Protein AF-A0AAV4T1Z5-F1 (afdb_monomer_lite)

InterPro domains:
  IPR000742 EGF-like domain [PS00022] (140-151)
  IPR000742 EGF-like domain [PS01186] (140-151)
  IPR000742 EGF-like domain [PS50026] (115-152)
  IPR001791 Laminin G domain [PF00054] (2-95)
  IPR001791 Laminin G domain [PF00054] (187-264)
  IPR001791 Laminin G domain [PS50025] (1-114)
  IPR001791 Laminin G domain [PS50025] (157-287)
  IPR001791 Laminin G domain [SM00282] (179-285)
  IPR001791 Laminin G domain [cd00110] (1-91)
  IPR001791 Laminin G domain [cd00110] (162-283)
  IPR001881 EGF-like calcium-binding domain [SM00179] (110-152)
  IPR013320 Concanavalin A-like lectin/glucanase domain superfamily [SSF49899] (1-114)
  IPR013320 Concanavalin A-like lectin/glucanase domain superfamily [SSF49899] (136-269)
  IPR050372 Neurexin-related cell adhesion and synaptic protein [PTHR15036] (11-263)

pLDDT: mean 86.16, std 15.96, range [33.94, 98.19]

Foldseek 3Di:
DALPAFDKDWDEPDDDDPPDDKDKDKDDDFQKIWIYIHPGDITIIGHDDDGRDDDDDDDDDDQADPQNVVCCVVVVDSDGHDDDDDFDADPNDTFDPDDPPVTDDPDDPDDDQDCSCAVVPQAAPPPWDWDDPDSNHIATDADPQFDDRRSPDGDDPDDDDDPQPDDDDDPACPPVPLFKDKDKDKDAAQDQWDWPDKDAPDPVPDHWIWTWIRDNQKIWTWTDDPPDIDIDIDPDGHDHGDIKIWMKMGGHPWIWIDIRPDDIDTDDDPPPPPPPVPPPPPPPDDD

Structure (mmCIF, N/CA/C/O backbone):
data_AF-A0AAV4T1Z5-F1
#
_entry.id   AF-A0AAV4T1Z5-F1
#
loop_
_atom_site.group_PDB
_atom_site.id
_atom_site.type_symbol
_atom_site.label_atom_id
_atom_site.label_alt_id
_atom_site.label_comp_id
_atom_site.label_asym_id
_atom_site.label_entity_id
_atom_site.label_seq_id
_atom_site.pdbx_PDB_ins_code
_atom_site.Cartn_x
_atom_site.Cartn_y
_atom_site.Cartn_z
_atom_site.occupancy
_atom_site.B_iso_or_equiv
_atom_site.auth_seq_id
_atom_site.auth_comp_id
_atom_site.auth_asym_id
_atom_site.auth_atom_id
_atom_site.pdbx_PDB_model_num
ATOM 1 N N . PHE A 1 1 ? 28.249 -4.162 -26.413 1.00 91.00 1 PHE A N 1
ATOM 2 C CA . PHE A 1 1 ? 28.768 -5.411 -25.812 1.00 91.00 1 PHE A CA 1
ATOM 3 C C . PHE A 1 1 ? 30.195 -5.636 -26.284 1.00 91.00 1 PHE A C 1
ATOM 5 O O . PHE A 1 1 ? 30.495 -5.294 -27.420 1.00 91.00 1 PHE A O 1
ATOM 12 N N . ASP A 1 2 ? 31.070 -6.179 -25.440 1.00 93.00 2 ASP A N 1
ATOM 13 C CA . ASP A 1 2 ? 32.482 -6.414 -25.770 1.00 93.00 2 ASP A CA 1
ATOM 14 C C . ASP A 1 2 ? 32.864 -7.862 -25.432 1.00 93.00 2 ASP A C 1
ATOM 16 O O . ASP A 1 2 ? 32.560 -8.351 -24.342 1.00 93.00 2 ASP A O 1
ATOM 20 N N . CYS A 1 3 ? 33.501 -8.543 -26.386 1.00 93.62 3 CYS A N 1
ATOM 21 C CA . CYS A 1 3 ? 33.984 -9.921 -26.264 1.00 93.62 3 CYS A CA 1
ATOM 22 C C . CYS A 1 3 ? 35.503 -10.005 -25.999 1.00 93.62 3 CYS A C 1
ATOM 24 O O . CYS A 1 3 ? 36.080 -11.085 -26.090 1.00 93.62 3 CYS A O 1
ATOM 26 N N . GLY A 1 4 ? 36.159 -8.883 -25.683 1.00 91.88 4 GLY A N 1
ATOM 27 C CA . GLY A 1 4 ? 37.576 -8.789 -25.312 1.00 91.88 4 GLY A CA 1
ATOM 28 C C . GLY A 1 4 ? 38.489 -8.166 -26.374 1.00 91.88 4 GLY A C 1
ATOM 29 O O . GLY A 1 4 ? 39.694 -8.089 -26.154 1.00 91.88 4 GLY A O 1
ATOM 30 N N . MET A 1 5 ? 37.946 -7.736 -27.516 1.00 93.69 5 MET A N 1
ATOM 31 C CA . MET A 1 5 ? 38.694 -7.060 -28.590 1.00 93.69 5 MET A CA 1
ATOM 32 C C . MET A 1 5 ? 37.977 -5.814 -29.127 1.00 93.69 5 MET A C 1
ATOM 34 O O . MET A 1 5 ? 38.252 -5.347 -30.235 1.00 93.69 5 MET A O 1
ATOM 38 N N . GLY A 1 6 ? 37.078 -5.251 -28.324 1.00 92.00 6 GLY A N 1
ATOM 39 C CA . GLY A 1 6 ? 36.437 -3.976 -28.582 1.00 92.00 6 GLY A CA 1
ATOM 40 C C . GLY A 1 6 ? 34.927 -4.081 -28.736 1.00 92.00 6 GLY A C 1
ATOM 41 O O . GLY A 1 6 ? 34.347 -5.110 -29.103 1.00 92.00 6 GLY A O 1
ATOM 42 N N . GLU A 1 7 ? 34.282 -2.954 -28.468 1.00 93.88 7 GLU A N 1
ATOM 43 C CA . GLU A 1 7 ? 32.835 -2.865 -28.384 1.00 93.88 7 GLU A CA 1
ATOM 44 C C . GLU A 1 7 ? 32.127 -3.001 -29.738 1.00 93.88 7 GLU A C 1
ATOM 46 O O . GLU A 1 7 ? 32.534 -2.438 -30.758 1.00 93.88 7 GLU A O 1
ATOM 51 N N . GLY A 1 8 ? 31.021 -3.739 -29.711 1.00 93.38 8 GLY A N 1
ATOM 52 C CA . GLY A 1 8 ? 29.925 -3.632 -30.663 1.00 93.38 8 GLY A CA 1
ATOM 53 C C . GLY A 1 8 ? 28.784 -2.832 -30.049 1.00 93.38 8 GLY A C 1
ATOM 54 O O . GLY A 1 8 ? 28.372 -3.110 -28.917 1.00 93.38 8 GLY A O 1
ATOM 55 N N . VAL A 1 9 ? 28.259 -1.863 -30.793 1.00 93.56 9 VAL A N 1
ATOM 56 C CA . VAL A 1 9 ? 27.164 -0.983 -30.364 1.00 93.56 9 VAL A CA 1
ATOM 57 C C . VAL A 1 9 ? 25.952 -1.234 -31.258 1.00 93.56 9 VAL A C 1
ATOM 59 O O . VAL A 1 9 ? 26.086 -1.308 -32.477 1.00 93.56 9 VAL A O 1
ATOM 62 N N . LEU A 1 10 ? 24.780 -1.403 -30.644 1.00 95.50 10 LEU A N 1
ATOM 63 C CA . LEU A 1 10 ? 23.487 -1.465 -31.325 1.00 95.50 10 LEU A CA 1
ATOM 64 C C . LEU A 1 10 ? 22.674 -0.259 -30.870 1.00 95.50 10 LEU A C 1
ATOM 66 O O . LEU A 1 10 ? 22.598 0.004 -29.671 1.00 95.50 10 LEU A O 1
ATOM 70 N N . ILE A 1 11 ? 22.062 0.445 -31.816 1.00 94.69 11 ILE A N 1
ATOM 71 C CA . ILE A 1 11 ? 21.207 1.607 -31.561 1.00 94.69 11 ILE A CA 1
ATOM 72 C C . ILE A 1 11 ? 19.841 1.279 -32.152 1.00 94.69 11 ILE A C 1
ATOM 74 O O . ILE A 1 11 ? 19.775 0.790 -33.279 1.00 94.69 11 ILE A O 1
ATOM 78 N N . SER A 1 12 ? 18.768 1.484 -31.386 1.00 95.81 12 SER A N 1
ATOM 79 C CA . SER A 1 12 ? 17.409 1.263 -31.878 1.00 95.81 12 SER A CA 1
ATOM 80 C C . SER A 1 12 ? 17.111 2.201 -33.048 1.00 95.81 12 SER A C 1
ATOM 82 O O . SER A 1 12 ? 17.600 3.328 -33.100 1.00 95.81 12 SER A O 1
ATOM 84 N N . ASP A 1 13 ? 16.296 1.736 -33.987 1.00 94.19 13 ASP A N 1
ATOM 85 C CA . ASP A 1 13 ? 15.845 2.519 -35.141 1.00 94.19 13 ASP A CA 1
ATOM 86 C C . ASP A 1 13 ? 14.914 3.676 -34.746 1.00 94.19 13 ASP A C 1
ATOM 88 O O . ASP A 1 13 ? 14.773 4.643 -35.492 1.00 94.19 13 ASP A O 1
ATOM 92 N N . GLN A 1 14 ? 14.288 3.575 -33.573 1.00 94.44 14 GLN A N 1
ATOM 93 C CA . GLN A 1 14 ? 13.386 4.566 -33.000 1.00 94.44 14 GLN A CA 1
ATOM 94 C C . GLN A 1 14 ? 13.778 4.914 -31.557 1.00 94.44 14 GLN A C 1
ATOM 96 O O . GLN A 1 14 ? 14.365 4.083 -30.852 1.00 94.44 14 GLN A O 1
ATOM 101 N N . PRO A 1 15 ? 13.446 6.127 -31.081 1.00 95.81 15 PRO A N 1
ATOM 102 C CA . PRO A 1 15 ? 13.586 6.476 -29.675 1.00 95.81 15 PRO A CA 1
ATOM 103 C C . PRO A 1 15 ? 12.568 5.722 -28.808 1.00 95.81 15 PRO A C 1
ATOM 105 O O . PRO A 1 15 ? 11.507 5.299 -29.270 1.00 95.81 15 PRO A O 1
ATOM 108 N N . VAL A 1 16 ? 12.870 5.602 -27.515 1.00 95.44 16 VAL A N 1
ATOM 109 C CA . VAL A 1 16 ? 11.898 5.116 -26.526 1.00 95.44 16 VAL A CA 1
ATOM 110 C C . VAL A 1 16 ? 10.733 6.095 -26.383 1.00 95.44 16 VAL A C 1
ATOM 112 O O . VAL A 1 16 ? 10.914 7.314 -26.420 1.00 95.44 16 VAL A O 1
ATOM 115 N N . VAL A 1 17 ? 9.530 5.570 -26.156 1.00 92.81 17 VAL A N 1
ATOM 116 C CA . VAL A 1 17 ? 8.359 6.398 -25.852 1.00 92.81 17 VAL A CA 1
ATOM 117 C C . VAL A 1 17 ? 8.389 6.751 -24.370 1.00 92.81 17 VAL A C 1
ATOM 119 O O . VAL A 1 17 ? 8.260 5.881 -23.508 1.00 92.81 17 VAL A O 1
ATOM 122 N N . LEU A 1 18 ? 8.576 8.030 -24.056 1.00 88.56 18 LEU A N 1
ATOM 123 C CA . LEU A 1 18 ? 8.639 8.486 -22.670 1.00 88.56 18 LEU A CA 1
ATOM 124 C C . LEU A 1 18 ? 7.296 8.291 -21.954 1.00 88.56 18 LEU A C 1
ATOM 126 O O . LEU A 1 18 ? 6.229 8.395 -22.557 1.00 88.56 18 LEU A O 1
ATOM 130 N N . ARG A 1 19 ? 7.364 8.030 -20.639 1.00 80.38 19 ARG A N 1
ATOM 131 C CA . ARG A 1 19 ? 6.197 7.818 -19.754 1.00 80.38 19 ARG A CA 1
ATOM 132 C C . ARG A 1 19 ? 5.258 6.690 -20.199 1.00 80.38 19 ARG A C 1
ATOM 134 O O . ARG A 1 19 ? 4.107 6.654 -19.789 1.00 80.38 19 ARG A O 1
ATOM 141 N N . SER A 1 20 ? 5.751 5.786 -21.036 1.00 85.00 20 SER A N 1
ATOM 142 C CA . SER A 1 20 ? 5.001 4.648 -21.551 1.00 85.00 20 SER A CA 1
ATOM 143 C C . SER A 1 20 ? 5.813 3.375 -21.367 1.00 85.00 20 SER A C 1
ATOM 145 O O . SER A 1 20 ? 7.047 3.403 -21.324 1.00 85.00 20 SER A O 1
ATOM 147 N N . TRP A 1 21 ? 5.123 2.241 -21.270 1.00 86.19 21 TRP A N 1
ATOM 148 C CA . TRP A 1 21 ? 5.790 0.946 -21.280 1.00 86.19 21 TRP A CA 1
ATOM 149 C C . TRP A 1 21 ? 6.429 0.703 -22.644 1.00 86.19 21 TRP A C 1
ATOM 151 O O . TRP A 1 21 ? 5.749 0.728 -23.667 1.00 86.19 21 TRP A O 1
ATOM 161 N N . ASN A 1 22 ? 7.734 0.445 -22.638 1.00 94.56 22 ASN A N 1
ATOM 162 C CA . ASN A 1 22 ? 8.476 -0.008 -23.807 1.00 94.56 22 ASN A CA 1
ATOM 163 C C . ASN A 1 22 ? 8.865 -1.477 -23.602 1.00 94.56 22 ASN A C 1
ATOM 165 O O . ASN A 1 22 ? 9.111 -1.899 -22.472 1.00 94.56 22 ASN A O 1
ATOM 169 N N . THR A 1 23 ? 8.927 -2.251 -24.682 1.00 95.69 23 THR A N 1
ATOM 170 C CA . THR A 1 23 ? 9.397 -3.647 -24.666 1.00 95.69 23 THR A CA 1
ATOM 171 C C . THR A 1 23 ? 10.722 -3.733 -25.406 1.00 95.69 23 THR A C 1
ATOM 173 O O . THR A 1 23 ? 10.863 -3.139 -26.468 1.00 95.69 23 THR A O 1
ATOM 176 N N . LEU A 1 24 ? 11.695 -4.465 -24.870 1.00 97.19 24 LEU A N 1
ATOM 177 C CA . LEU A 1 24 ? 13.007 -4.631 -25.488 1.00 97.19 24 LEU A CA 1
ATOM 178 C C . LEU A 1 24 ? 13.361 -6.113 -25.545 1.00 97.19 24 LEU A C 1
ATOM 180 O O . LEU A 1 24 ? 13.408 -6.774 -24.510 1.00 97.19 24 LEU A O 1
ATOM 184 N N . THR A 1 25 ? 13.652 -6.612 -26.743 1.00 96.44 25 THR A N 1
ATOM 185 C CA . THR A 1 25 ? 14.175 -7.969 -26.937 1.00 96.44 25 THR A CA 1
ATOM 186 C C . THR A 1 25 ? 15.604 -7.883 -27.448 1.00 96.44 25 THR A C 1
ATOM 188 O O . THR A 1 25 ? 15.873 -7.173 -28.416 1.00 96.44 25 THR A O 1
ATOM 191 N N . ILE A 1 26 ? 16.520 -8.607 -26.802 1.00 96.75 26 ILE A N 1
ATOM 192 C CA . ILE A 1 26 ? 17.924 -8.711 -27.210 1.00 96.75 26 ILE A CA 1
ATOM 193 C C . ILE A 1 26 ? 18.270 -10.187 -27.372 1.00 96.75 26 ILE A C 1
ATOM 195 O O . ILE A 1 26 ? 18.029 -10.997 -26.479 1.00 96.75 26 ILE A O 1
ATOM 199 N N . TYR A 1 27 ? 18.881 -10.523 -28.501 1.00 96.19 27 TYR A N 1
ATOM 200 C CA . TYR A 1 27 ? 19.411 -11.848 -28.790 1.00 96.19 27 TYR A CA 1
ATOM 201 C C . TYR A 1 27 ? 20.859 -11.729 -29.262 1.00 96.19 27 TYR A C 1
ATOM 203 O O . TYR A 1 27 ? 21.213 -10.783 -29.960 1.00 96.19 27 TYR A O 1
ATOM 211 N N . ARG A 1 28 ? 21.719 -12.678 -28.886 1.00 95.44 28 ARG A N 1
ATOM 212 C CA . ARG A 1 28 ? 23.130 -12.693 -29.291 1.00 95.44 28 ARG A CA 1
ATOM 213 C C . ARG A 1 28 ? 23.549 -14.098 -29.698 1.00 95.44 28 ARG A C 1
ATOM 215 O O . ARG A 1 28 ? 23.349 -15.035 -28.927 1.00 95.44 28 ARG A O 1
ATOM 222 N N . ASP A 1 29 ? 24.209 -14.211 -30.847 1.00 95.19 29 ASP A N 1
ATOM 223 C CA . ASP A 1 29 ? 24.905 -15.418 -31.295 1.00 95.19 29 ASP A CA 1
ATOM 224 C C . ASP A 1 29 ? 26.346 -15.073 -31.691 1.00 95.19 29 ASP A C 1
ATOM 226 O O . ASP A 1 29 ? 26.600 -14.284 -32.600 1.00 95.19 29 ASP A O 1
ATOM 230 N N . ARG A 1 30 ? 27.319 -15.679 -31.001 1.00 94.38 30 ARG A N 1
ATOM 231 C CA . ARG A 1 30 ? 28.755 -15.393 -31.170 1.00 94.38 30 ARG A CA 1
ATOM 232 C C . ARG A 1 30 ? 29.046 -13.880 -31.114 1.00 94.38 30 ARG A C 1
ATOM 234 O O . ARG A 1 30 ? 28.777 -13.236 -30.104 1.00 94.38 30 ARG A O 1
ATOM 241 N N . TRP A 1 31 ? 29.651 -13.319 -32.153 1.00 95.06 31 TRP A N 1
ATOM 242 C CA . TRP A 1 31 ? 29.987 -11.897 -32.251 1.00 95.06 31 TRP A CA 1
ATOM 243 C C . TRP A 1 31 ? 28.817 -11.040 -32.739 1.00 95.06 31 TRP A C 1
ATOM 245 O O . TRP A 1 31 ? 28.945 -9.823 -32.710 1.00 95.06 31 TRP A O 1
ATOM 255 N N . ASP A 1 32 ? 27.702 -11.637 -33.167 1.00 96.44 32 ASP A N 1
ATOM 256 C CA . ASP A 1 32 ? 26.518 -10.933 -33.657 1.00 96.44 32 ASP A CA 1
ATOM 257 C C . ASP A 1 32 ? 25.459 -10.795 -32.561 1.00 96.44 32 ASP A C 1
ATOM 259 O O . ASP A 1 32 ? 25.237 -11.698 -31.751 1.00 96.44 32 ASP A O 1
ATOM 263 N N . ALA A 1 33 ? 24.782 -9.654 -32.545 1.00 97.56 33 ALA A N 1
ATOM 264 C CA . ALA A 1 33 ? 23.627 -9.406 -31.706 1.00 97.56 33 ALA A CA 1
ATOM 265 C C . ALA A 1 33 ? 22.516 -8.748 -32.514 1.00 97.56 33 ALA A C 1
ATOM 267 O O . ALA A 1 33 ? 22.770 -8.045 -33.494 1.00 97.56 33 ALA A O 1
ATOM 268 N N . TRP A 1 34 ? 21.293 -8.946 -32.048 1.00 97.75 34 TRP A N 1
ATOM 269 C CA . TRP A 1 34 ? 20.097 -8.323 -32.569 1.00 97.75 34 TRP A CA 1
ATOM 270 C C . TRP A 1 34 ? 19.294 -7.722 -31.431 1.00 97.75 34 TRP A C 1
ATOM 272 O O . TRP A 1 34 ? 19.222 -8.286 -30.337 1.00 97.75 34 TRP A O 1
ATOM 282 N N . MET A 1 35 ? 18.686 -6.578 -31.704 1.00 97.75 35 MET A N 1
ATOM 283 C CA . MET A 1 35 ? 17.852 -5.859 -30.759 1.00 97.75 35 MET A CA 1
ATOM 284 C C . MET A 1 35 ? 16.576 -5.404 -31.456 1.00 97.75 35 MET A C 1
ATOM 286 O O . MET A 1 35 ? 16.621 -4.965 -32.602 1.00 97.75 35 MET A O 1
ATOM 290 N N . GLN A 1 36 ? 15.448 -5.486 -30.762 1.00 97.56 36 GLN A N 1
ATOM 291 C CA . GLN A 1 36 ? 14.178 -4.939 -31.222 1.00 97.56 36 GLN A CA 1
ATOM 292 C C . GLN A 1 36 ? 13.538 -4.144 -30.088 1.00 97.56 36 GLN A C 1
ATOM 294 O O . GLN A 1 36 ? 13.323 -4.677 -28.996 1.00 97.56 36 GLN A O 1
ATOM 299 N N . LEU A 1 37 ? 13.255 -2.869 -30.356 1.00 98.19 37 LEU A N 1
ATOM 300 C CA . LEU A 1 37 ? 12.522 -1.992 -29.452 1.00 98.19 37 LEU A CA 1
ATOM 301 C C . LEU A 1 37 ? 11.056 -1.941 -29.887 1.00 98.19 37 LEU A C 1
ATOM 303 O O . LEU A 1 37 ? 10.749 -1.633 -31.038 1.00 98.19 37 LEU A O 1
ATOM 307 N N . ASN A 1 38 ? 10.149 -2.201 -28.952 1.00 95.81 38 ASN A N 1
ATOM 308 C CA . ASN A 1 38 ? 8.708 -2.262 -29.172 1.00 95.81 38 ASN A CA 1
ATOM 309 C C . ASN A 1 38 ? 8.377 -3.192 -30.357 1.00 95.81 38 ASN A C 1
ATOM 311 O O . ASN A 1 38 ? 8.930 -4.283 -30.465 1.00 95.81 38 ASN A O 1
ATOM 315 N N . SER A 1 39 ? 7.489 -2.764 -31.252 1.00 92.50 39 SER A N 1
ATOM 316 C CA . SER A 1 39 ? 7.190 -3.431 -32.524 1.00 92.50 39 SER A CA 1
ATOM 317 C C . SER A 1 39 ? 8.005 -2.860 -33.696 1.00 92.50 39 SER A C 1
ATOM 319 O O . SER A 1 39 ? 7.563 -2.942 -34.840 1.00 92.50 39 SER A O 1
ATOM 321 N N . GLY A 1 40 ? 9.139 -2.208 -33.413 1.00 92.38 40 GLY A N 1
ATOM 322 C CA . GLY A 1 40 ? 10.024 -1.598 -34.408 1.00 92.38 40 GLY A CA 1
ATOM 323 C C . GLY A 1 40 ? 10.825 -2.625 -35.206 1.00 92.38 40 GLY A C 1
ATOM 324 O O . GLY A 1 40 ? 10.637 -3.838 -35.062 1.00 92.38 40 GLY A O 1
ATOM 325 N N . THR A 1 41 ? 11.734 -2.152 -36.058 1.00 95.75 41 THR A N 1
ATOM 326 C CA . THR A 1 41 ? 12.580 -3.054 -36.847 1.00 95.75 41 THR A CA 1
ATOM 327 C C . THR A 1 41 ? 13.690 -3.662 -35.992 1.00 95.75 41 THR A C 1
ATOM 329 O O . THR A 1 41 ? 14.182 -3.067 -35.032 1.00 95.75 41 THR A O 1
ATOM 332 N N . GLN A 1 42 ? 14.076 -4.895 -36.319 1.00 96.88 42 GLN A N 1
ATOM 333 C CA . GLN A 1 42 ? 15.193 -5.554 -35.657 1.00 96.88 42 GLN A CA 1
ATOM 334 C C . GLN A 1 42 ? 16.507 -4.972 -36.185 1.00 96.88 42 GLN A C 1
ATOM 336 O O . GLN A 1 42 ? 16.809 -5.082 -37.372 1.00 96.88 42 GLN A O 1
ATOM 341 N N . VAL A 1 43 ? 17.307 -4.395 -35.292 1.00 97.69 43 VAL A N 1
ATOM 342 C CA . VAL A 1 43 ? 18.641 -3.875 -35.606 1.00 97.69 43 VAL A CA 1
ATOM 343 C C . VAL A 1 43 ? 19.700 -4.924 -35.287 1.00 97.69 43 VAL A C 1
ATOM 345 O O . VAL A 1 43 ? 19.569 -5.668 -34.314 1.00 97.69 43 VAL A O 1
ATOM 348 N N . GLN A 1 44 ? 20.758 -4.993 -36.095 1.00 96.75 44 GLN A N 1
ATOM 349 C CA . GLN A 1 44 ? 21.886 -5.906 -35.898 1.00 96.75 44 GLN A CA 1
ATOM 350 C C . GLN A 1 44 ? 23.157 -5.120 -35.572 1.00 96.75 44 GLN A C 1
ATOM 352 O O . GLN A 1 44 ? 23.397 -4.050 -36.127 1.00 96.75 44 GLN A O 1
ATOM 357 N N . GLY A 1 45 ? 24.007 -5.680 -34.717 1.00 95.62 45 GLY A N 1
ATOM 358 C CA . GLY A 1 45 ? 25.356 -5.173 -34.493 1.00 95.62 45 GLY A CA 1
ATOM 359 C C . GLY A 1 45 ? 26.331 -6.291 -34.159 1.00 95.62 45 GLY A C 1
ATOM 360 O O . GLY A 1 45 ? 25.935 -7.420 -33.869 1.00 95.62 45 GLY A O 1
ATOM 361 N N . ARG A 1 46 ? 27.625 -5.973 -34.217 1.00 95.94 46 ARG A N 1
ATOM 362 C CA . ARG A 1 46 ? 28.708 -6.945 -34.049 1.00 95.94 46 ARG A CA 1
ATOM 363 C C . ARG A 1 46 ? 29.819 -6.399 -33.154 1.00 95.94 46 ARG A C 1
ATOM 365 O O . ARG A 1 46 ? 30.202 -5.242 -33.306 1.00 95.94 46 ARG A O 1
ATOM 372 N N . SER A 1 47 ? 30.346 -7.224 -32.244 1.00 96.56 47 SER A N 1
ATOM 373 C CA . SER A 1 47 ? 31.546 -6.890 -31.457 1.00 96.56 47 SER A CA 1
ATOM 374 C C . SER A 1 47 ? 32.808 -6.928 -32.312 1.00 96.56 47 SER A C 1
ATOM 376 O O . SER A 1 47 ? 32.903 -7.732 -33.239 1.00 96.56 47 SER A O 1
ATOM 378 N N . LYS A 1 48 ? 33.804 -6.100 -31.985 1.00 95.19 48 LYS A N 1
ATOM 379 C CA . LYS A 1 48 ? 35.068 -6.052 -32.730 1.00 95.19 48 LYS A CA 1
ATOM 380 C C . LYS A 1 48 ? 35.950 -7.270 -32.423 1.00 95.19 48 LYS A C 1
ATOM 382 O O . LYS A 1 48 ? 35.892 -7.857 -31.344 1.00 95.19 48 LYS A O 1
ATOM 387 N N . GLY A 1 49 ? 36.799 -7.620 -33.389 1.00 93.50 49 GLY A N 1
ATOM 388 C CA . GLY A 1 49 ? 37.767 -8.712 -33.279 1.00 93.50 49 GLY A CA 1
ATOM 389 C C . GLY A 1 49 ? 37.177 -10.114 -33.470 1.00 93.50 49 GLY A C 1
ATOM 390 O O . GLY A 1 49 ? 36.070 -10.291 -33.967 1.00 93.50 49 GLY A O 1
ATOM 391 N N . LEU A 1 50 ? 37.973 -11.125 -33.111 1.00 91.94 50 LEU A N 1
ATOM 392 C CA . LEU A 1 50 ? 37.697 -12.553 -33.347 1.00 91.94 50 LEU A CA 1
ATOM 393 C C . LEU A 1 50 ? 37.103 -13.293 -32.137 1.00 91.94 50 LEU A C 1
ATOM 395 O O . LEU A 1 50 ? 36.687 -14.446 -32.259 1.00 91.94 50 LEU A O 1
ATOM 399 N N . PHE A 1 51 ? 37.088 -12.680 -30.953 1.00 94.38 51 PHE A N 1
ATOM 400 C CA . PHE A 1 51 ? 36.566 -13.323 -29.750 1.00 94.38 51 PHE A CA 1
ATOM 401 C C . PHE A 1 51 ? 35.038 -13.247 -29.733 1.00 94.38 51 PHE A C 1
ATOM 403 O O . PHE A 1 51 ? 34.452 -12.201 -29.988 1.00 94.38 51 PHE A O 1
ATOM 410 N N . SER A 1 52 ? 34.385 -14.373 -29.434 1.00 93.12 52 SER A N 1
ATOM 411 C CA . SER A 1 52 ? 32.918 -14.508 -29.448 1.00 93.12 52 SER A CA 1
ATOM 412 C C . SER A 1 52 ? 32.307 -14.822 -28.077 1.00 93.12 52 SER A C 1
ATOM 414 O O . SER A 1 52 ? 31.080 -14.861 -27.918 1.00 93.12 52 SER A O 1
ATOM 416 N N . ARG A 1 53 ? 33.154 -15.087 -27.077 1.00 93.81 53 ARG A N 1
ATOM 417 C CA . ARG A 1 53 ? 32.755 -15.477 -25.721 1.00 93.81 53 ARG A CA 1
ATOM 418 C C . ARG A 1 53 ? 32.869 -14.283 -24.779 1.00 93.81 53 ARG A C 1
ATOM 420 O O . ARG A 1 53 ? 33.798 -13.496 -24.895 1.00 93.81 53 ARG A O 1
ATOM 427 N N . ILE A 1 54 ? 31.936 -14.189 -23.834 1.00 92.94 54 ILE A N 1
ATOM 428 C CA . ILE A 1 54 ? 31.911 -13.155 -22.795 1.00 92.94 54 ILE A CA 1
ATOM 429 C C . ILE A 1 54 ? 31.837 -13.853 -21.440 1.00 92.94 54 ILE A C 1
ATOM 431 O O . ILE A 1 54 ? 31.106 -14.831 -21.286 1.00 92.94 54 ILE A O 1
ATOM 435 N N . THR A 1 55 ? 32.586 -13.348 -20.466 1.00 91.50 55 THR A N 1
ATOM 436 C CA . THR A 1 55 ? 32.566 -13.829 -19.082 1.00 91.50 55 THR A CA 1
ATOM 437 C C . THR A 1 55 ? 32.204 -12.690 -18.143 1.00 91.50 55 THR A C 1
ATOM 439 O O . THR A 1 55 ? 32.854 -11.645 -18.173 1.00 91.50 55 THR A O 1
ATOM 442 N N . PHE A 1 56 ? 31.224 -12.914 -17.272 1.00 93.19 56 PHE A N 1
ATOM 443 C CA . PHE A 1 56 ? 30.800 -11.961 -16.248 1.00 93.19 56 PHE A CA 1
ATOM 444 C C . PHE A 1 56 ? 31.150 -12.520 -14.867 1.00 93.19 56 PHE A C 1
ATOM 446 O O . PHE A 1 56 ? 30.862 -13.681 -14.588 1.00 93.19 56 PHE A O 1
ATOM 453 N N . ARG A 1 57 ? 31.815 -11.719 -14.027 1.00 93.00 57 ARG A N 1
ATOM 454 C CA . ARG A 1 57 ? 32.221 -12.118 -12.663 1.00 93.00 57 ARG A CA 1
ATOM 455 C C . ARG A 1 57 ? 31.523 -11.331 -11.556 1.00 93.00 57 ARG A C 1
ATOM 457 O O . ARG A 1 57 ? 31.555 -11.758 -10.411 1.00 93.00 57 ARG A O 1
ATOM 464 N N . LEU A 1 58 ? 30.955 -10.177 -11.892 1.00 92.50 58 LEU A N 1
ATOM 465 C CA . LEU A 1 58 ? 30.228 -9.326 -10.955 1.00 92.50 58 LEU A CA 1
ATOM 466 C C . LEU A 1 58 ? 28.736 -9.659 -10.992 1.00 92.50 58 LEU A C 1
ATOM 468 O O . LEU A 1 58 ? 28.254 -10.231 -11.974 1.00 92.50 58 LEU A O 1
ATOM 472 N N . SER A 1 59 ? 28.021 -9.254 -9.944 1.00 94.12 59 SER A N 1
ATOM 473 C CA . SER A 1 59 ? 26.560 -9.277 -9.905 1.00 94.12 59 SER A CA 1
ATOM 474 C C . SER A 1 59 ? 25.958 -8.466 -11.055 1.00 94.12 59 SER A C 1
ATOM 476 O O . SER A 1 59 ? 26.531 -7.474 -11.515 1.00 94.12 59 SER A O 1
ATOM 478 N N . LEU A 1 60 ? 24.782 -8.890 -11.517 1.00 94.44 60 LEU A N 1
ATOM 479 C CA . LEU A 1 60 ? 23.974 -8.109 -12.444 1.00 94.44 60 LEU A CA 1
ATOM 480 C C . LEU A 1 60 ? 23.343 -6.939 -11.684 1.00 94.44 60 LEU A C 1
ATOM 482 O O . LEU A 1 60 ? 22.624 -7.161 -10.714 1.00 94.44 60 LEU A O 1
ATOM 486 N N . TYR A 1 61 ? 23.568 -5.716 -12.156 1.00 94.44 61 TYR A N 1
ATOM 487 C CA . TYR A 1 61 ? 22.895 -4.531 -11.635 1.00 94.44 61 TYR A CA 1
ATOM 488 C C . TYR A 1 61 ? 21.807 -4.067 -12.603 1.00 94.44 61 TYR A C 1
ATOM 490 O O . TYR A 1 61 ? 22.012 -4.037 -13.819 1.00 94.44 61 TYR A O 1
ATOM 498 N N . LEU A 1 62 ? 20.650 -3.704 -12.053 1.00 95.50 62 LEU A N 1
ATOM 499 C CA . LEU A 1 62 ? 19.496 -3.205 -12.791 1.00 95.50 62 LEU A CA 1
ATOM 500 C C . LEU A 1 62 ? 19.223 -1.754 -12.375 1.00 95.50 62 LEU A C 1
ATOM 502 O O . LEU A 1 62 ? 19.298 -1.421 -11.198 1.00 95.50 62 LEU A O 1
ATOM 506 N N . GLY A 1 63 ? 18.934 -0.879 -13.339 1.00 94.62 63 GLY A N 1
ATOM 507 C CA . GLY A 1 63 ? 18.625 0.534 -13.083 1.00 94.62 63 GLY A CA 1
ATOM 508 C C . GLY A 1 63 ? 19.833 1.440 -12.789 1.00 94.62 63 GLY A C 1
ATOM 509 O O . GLY A 1 63 ? 19.728 2.652 -12.931 1.00 94.62 63 GLY A O 1
ATOM 510 N N . GLY A 1 64 ? 21.003 0.899 -12.457 1.00 93.00 64 GLY A N 1
ATOM 511 C CA . GLY A 1 64 ? 22.209 1.682 -12.179 1.00 93.00 64 GLY A CA 1
ATOM 512 C C . GLY A 1 64 ? 23.342 0.807 -11.658 1.00 93.00 64 GLY A C 1
ATOM 513 O O . GLY A 1 64 ? 23.353 -0.395 -11.901 1.00 93.00 64 GLY A O 1
ATOM 514 N N . SER A 1 65 ? 24.289 1.397 -10.933 1.00 91.88 65 SER A N 1
ATOM 515 C CA . SER A 1 65 ? 25.301 0.674 -10.155 1.00 91.88 65 SER A CA 1
ATOM 516 C C . SER A 1 65 ? 25.575 1.415 -8.838 1.00 91.88 65 SER A C 1
ATOM 518 O O . SER A 1 65 ? 25.275 2.609 -8.752 1.00 91.88 65 SER A O 1
ATOM 520 N N . PRO A 1 66 ? 26.175 0.764 -7.819 1.00 90.69 66 PRO A N 1
ATOM 521 C CA . PRO A 1 66 ? 26.517 1.423 -6.553 1.00 90.69 66 PRO A CA 1
ATOM 522 C C . PRO A 1 66 ? 27.436 2.643 -6.715 1.00 90.69 66 PRO A C 1
ATOM 524 O O . PRO A 1 66 ? 27.452 3.532 -5.870 1.00 90.69 66 PRO A O 1
ATOM 527 N N . ASN A 1 67 ? 28.210 2.692 -7.803 1.00 90.75 67 ASN A N 1
ATOM 528 C CA . ASN A 1 67 ? 29.019 3.846 -8.170 1.00 90.75 67 ASN A CA 1
ATOM 529 C C . ASN A 1 67 ? 29.012 4.020 -9.696 1.00 90.75 67 ASN A C 1
ATOM 531 O O . ASN A 1 67 ? 29.791 3.387 -10.416 1.00 90.75 67 ASN A O 1
ATOM 535 N N . ILE A 1 68 ? 28.110 4.879 -10.180 1.00 90.50 68 ILE A N 1
ATOM 536 C CA . ILE A 1 68 ? 27.892 5.123 -11.613 1.00 90.50 68 ILE A CA 1
ATOM 537 C C . ILE A 1 68 ? 29.142 5.685 -12.303 1.00 90.50 68 ILE A C 1
ATOM 539 O O . ILE A 1 68 ? 29.445 5.313 -13.437 1.00 90.50 68 ILE A O 1
ATOM 543 N N . SER A 1 69 ? 29.930 6.495 -11.593 1.00 89.88 69 SER A N 1
ATOM 544 C CA . SER A 1 69 ? 31.153 7.107 -12.117 1.00 89.88 69 SER A CA 1
ATOM 545 C C . SER A 1 69 ? 32.205 6.069 -12.516 1.00 89.88 69 SER A C 1
ATOM 547 O O . SER A 1 69 ? 32.977 6.318 -13.433 1.00 89.88 69 SER A O 1
ATOM 549 N N . LEU A 1 70 ? 32.215 4.884 -11.889 1.00 90.19 70 LEU A N 1
ATOM 550 C CA . LEU A 1 70 ? 33.148 3.802 -12.240 1.00 90.19 70 LEU A CA 1
ATOM 551 C C . LEU A 1 70 ? 32.808 3.099 -13.559 1.00 90.19 70 LEU A C 1
ATOM 553 O O . LEU A 1 70 ? 33.651 2.388 -14.105 1.00 90.19 70 LEU A O 1
ATOM 557 N N . ILE A 1 71 ? 31.577 3.249 -14.053 1.00 91.75 71 ILE A N 1
ATOM 558 C CA . ILE A 1 71 ? 31.126 2.607 -15.294 1.00 91.75 71 ILE A CA 1
ATOM 559 C C . ILE A 1 71 ? 30.801 3.607 -16.405 1.00 91.75 71 ILE A C 1
ATOM 561 O O . ILE A 1 71 ? 30.537 3.170 -17.522 1.00 91.75 71 ILE A O 1
ATOM 565 N N . ALA A 1 72 ? 30.880 4.913 -16.132 1.00 90.88 72 ALA A N 1
ATOM 566 C CA . ALA A 1 72 ? 30.503 5.978 -17.060 1.00 90.88 72 ALA A CA 1
ATOM 567 C C . ALA A 1 72 ? 31.240 5.901 -18.409 1.00 90.88 72 ALA A C 1
ATOM 569 O O . ALA A 1 72 ? 30.602 6.016 -19.454 1.00 90.88 72 ALA A O 1
ATOM 570 N N . ASP A 1 73 ? 32.545 5.605 -18.408 1.00 88.38 73 ASP A N 1
ATOM 571 C CA . ASP A 1 73 ? 33.333 5.447 -19.643 1.00 88.38 73 ASP A CA 1
ATOM 572 C C . ASP A 1 73 ? 32.847 4.272 -20.508 1.00 88.38 73 ASP A C 1
ATOM 574 O O . ASP A 1 73 ? 32.987 4.290 -21.729 1.00 88.38 73 ASP A O 1
ATOM 578 N N . ARG A 1 74 ? 32.263 3.240 -19.883 1.00 88.19 74 ARG A N 1
ATOM 579 C CA . ARG A 1 74 ? 31.748 2.046 -20.573 1.00 88.19 74 ARG A CA 1
ATOM 580 C C . ARG A 1 74 ? 30.295 2.193 -21.008 1.00 88.19 74 ARG A C 1
ATOM 582 O O . ARG A 1 74 ? 29.896 1.573 -21.987 1.00 88.19 74 ARG A O 1
ATOM 589 N N . THR A 1 75 ? 29.487 2.934 -20.255 1.00 90.44 75 THR A N 1
ATOM 590 C CA . THR A 1 75 ? 28.046 3.090 -20.509 1.00 90.44 75 THR A CA 1
ATOM 591 C C . THR A 1 75 ? 27.705 4.365 -21.270 1.00 90.44 75 THR A C 1
ATOM 593 O O . THR A 1 75 ? 26.569 4.504 -21.713 1.00 90.44 75 THR A O 1
ATOM 596 N N . GLN A 1 76 ? 28.663 5.286 -21.420 1.00 90.44 76 GLN A N 1
ATOM 597 C CA . GLN A 1 76 ? 28.484 6.610 -22.027 1.00 90.44 76 GLN A CA 1
ATOM 598 C C . GLN A 1 76 ? 27.434 7.485 -21.312 1.00 90.44 76 GLN A C 1
ATOM 600 O O . GLN A 1 76 ? 26.959 8.472 -21.870 1.00 90.44 76 GLN A O 1
ATOM 605 N N . VAL A 1 77 ? 27.077 7.150 -20.065 1.00 90.75 77 VAL A N 1
ATOM 606 C CA . VAL A 1 77 ? 26.112 7.895 -19.242 1.00 90.75 77 VAL A CA 1
ATOM 607 C C . VAL A 1 77 ? 26.633 8.074 -17.819 1.00 90.75 77 VAL A C 1
ATOM 609 O O . VAL A 1 77 ? 27.258 7.177 -17.257 1.00 90.75 77 VAL A O 1
ATOM 612 N N . GLN A 1 78 ? 26.354 9.236 -17.225 1.00 91.31 78 GLN A N 1
ATOM 613 C CA . GLN A 1 78 ? 26.789 9.587 -15.864 1.00 91.31 78 GLN A CA 1
ATOM 614 C C . GLN A 1 78 ? 25.678 9.452 -14.813 1.00 91.31 78 GLN A C 1
ATOM 616 O O . GLN A 1 78 ? 25.918 9.667 -13.628 1.00 91.31 78 GLN A O 1
ATOM 621 N N . THR A 1 79 ? 24.458 9.115 -15.227 1.00 93.12 79 THR A N 1
ATOM 622 C CA . THR A 1 79 ? 23.289 9.017 -14.350 1.00 93.12 79 THR A CA 1
ATOM 623 C C . THR A 1 79 ? 22.666 7.627 -14.417 1.00 93.12 79 THR A C 1
ATOM 625 O O . THR A 1 79 ? 22.674 6.970 -15.459 1.00 93.12 79 THR A O 1
ATOM 628 N N . SER A 1 80 ? 22.118 7.180 -13.286 1.00 93.44 80 SER A N 1
ATOM 629 C CA . SER A 1 80 ? 21.312 5.959 -13.206 1.00 93.44 80 SER A CA 1
ATOM 630 C C . SER A 1 80 ? 19.954 6.148 -13.893 1.00 93.44 80 SER A C 1
ATOM 632 O O . SER A 1 80 ? 19.459 7.268 -14.051 1.00 93.44 80 SER A O 1
ATOM 634 N N . PHE A 1 81 ? 19.336 5.042 -14.299 1.00 94.12 81 PHE A N 1
ATOM 635 C CA . PHE A 1 81 ? 18.005 5.029 -14.894 1.00 94.12 81 PHE A CA 1
ATOM 636 C C . PHE A 1 81 ? 16.956 5.512 -13.888 1.00 94.12 81 PHE A C 1
ATOM 638 O O . PHE A 1 81 ? 16.920 5.068 -12.743 1.00 94.12 81 PHE A O 1
ATOM 645 N N . LYS A 1 82 ? 16.063 6.394 -14.344 1.00 92.94 82 LYS A N 1
ATOM 646 C CA . LYS A 1 82 ? 14.909 6.869 -13.579 1.00 92.94 82 LYS A CA 1
ATOM 647 C C . LYS A 1 82 ? 13.629 6.490 -14.311 1.00 92.94 82 LYS A C 1
ATOM 649 O O . LYS A 1 82 ? 13.281 7.106 -15.317 1.00 92.94 82 LYS A O 1
ATOM 654 N N . GLY A 1 83 ? 12.925 5.490 -13.797 1.00 90.81 83 GLY A N 1
ATOM 655 C CA . GLY A 1 83 ? 11.690 4.990 -14.386 1.00 90.81 83 GLY A CA 1
ATOM 656 C C . GLY A 1 83 ? 11.296 3.639 -13.807 1.00 90.81 83 GLY A C 1
ATOM 657 O O . GLY A 1 83 ? 11.887 3.173 -12.838 1.00 90.81 83 GLY A O 1
ATOM 658 N N . CYS A 1 84 ? 10.307 3.006 -14.429 1.00 90.19 84 CYS A N 1
ATOM 659 C CA . CYS A 1 84 ? 9.794 1.715 -13.995 1.00 90.19 84 CYS A CA 1
ATOM 660 C C . CYS A 1 84 ? 10.330 0.573 -14.852 1.00 90.19 84 CYS A C 1
ATOM 662 O O . CYS A 1 84 ? 10.446 0.706 -16.071 1.00 90.19 84 CYS A O 1
ATOM 664 N N . LEU A 1 85 ? 10.593 -0.568 -14.219 1.00 92.94 85 LEU A N 1
ATOM 665 C CA . 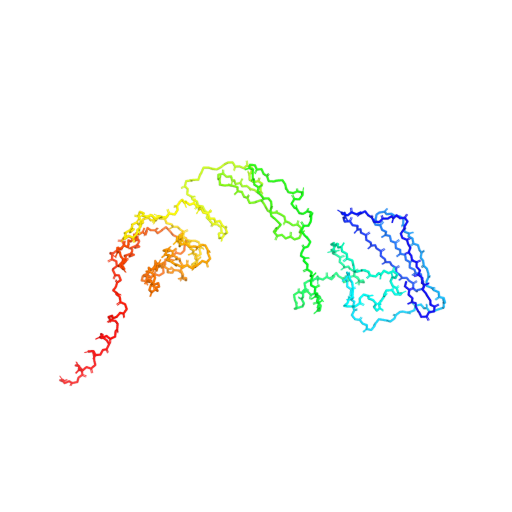LEU A 1 85 ? 10.955 -1.816 -14.881 1.00 92.94 85 LEU A CA 1
ATOM 666 C C . LEU A 1 85 ? 9.960 -2.898 -14.473 1.00 92.94 85 LEU A C 1
ATOM 668 O O . LEU A 1 85 ? 9.551 -2.971 -13.319 1.00 92.94 85 LEU A O 1
ATOM 672 N N . ARG A 1 86 ? 9.576 -3.744 -15.427 1.00 90.00 86 ARG A N 1
ATOM 673 C CA . ARG A 1 86 ? 8.764 -4.940 -15.188 1.00 90.00 86 ARG A CA 1
ATOM 674 C C . ARG A 1 86 ? 9.229 -6.060 -16.105 1.00 90.00 86 ARG A C 1
ATOM 676 O O . ARG A 1 86 ? 9.729 -5.778 -17.191 1.00 90.00 86 ARG A O 1
ATOM 683 N N . HIS A 1 87 ? 9.018 -7.303 -15.683 1.00 92.56 87 HIS A N 1
ATOM 684 C CA . HIS A 1 87 ? 9.235 -8.495 -16.505 1.00 92.56 87 HIS A CA 1
ATOM 685 C C . HIS A 1 87 ? 10.661 -8.612 -17.087 1.00 92.56 87 HIS A C 1
ATOM 687 O O . HIS A 1 87 ? 10.864 -8.593 -18.300 1.00 92.56 87 HIS A O 1
ATOM 693 N N . LEU A 1 88 ? 11.670 -8.743 -16.218 1.00 96.81 88 LEU A N 1
ATOM 694 C CA . LEU A 1 88 ? 13.029 -9.079 -16.652 1.00 96.81 88 LEU A CA 1
ATOM 695 C C . LEU A 1 88 ? 13.131 -10.584 -16.917 1.00 96.81 88 LEU A C 1
ATOM 697 O O . LEU A 1 88 ? 12.993 -11.383 -15.994 1.00 96.81 88 LEU A O 1
ATOM 701 N N . ALA A 1 89 ? 13.428 -10.967 -18.157 1.00 97.31 89 ALA A N 1
ATOM 702 C CA . ALA A 1 89 ? 13.680 -12.355 -18.525 1.00 97.31 89 ALA A CA 1
ATOM 703 C C . ALA A 1 89 ? 15.060 -12.514 -19.176 1.00 97.31 89 ALA A C 1
ATOM 705 O O . ALA A 1 89 ? 15.365 -11.847 -20.164 1.00 97.31 89 ALA A O 1
ATOM 706 N N . ILE A 1 90 ? 15.892 -13.420 -18.653 1.00 96.88 90 ILE A N 1
ATOM 707 C CA . ILE A 1 90 ? 17.213 -13.744 -19.217 1.00 96.88 90 ILE A CA 1
ATOM 708 C C . ILE A 1 90 ? 17.302 -15.256 -19.392 1.00 96.88 90 ILE A C 1
ATOM 710 O O . ILE A 1 90 ? 17.139 -16.008 -18.437 1.00 96.88 90 ILE A O 1
ATOM 714 N N . ASN A 1 91 ? 17.572 -15.720 -20.616 1.00 92.38 91 ASN A N 1
ATOM 715 C CA . ASN A 1 91 ? 17.738 -17.145 -20.933 1.00 92.38 91 ASN A CA 1
ATOM 716 C C . ASN A 1 91 ? 16.612 -18.042 -20.369 1.00 92.38 91 ASN A C 1
ATOM 718 O O . ASN A 1 91 ? 16.882 -19.124 -19.855 1.00 92.38 91 ASN A O 1
ATOM 722 N N . ARG A 1 92 ? 15.350 -17.596 -20.500 1.00 93.00 92 ARG A N 1
ATOM 723 C CA . ARG A 1 92 ? 14.106 -18.225 -19.992 1.00 93.00 92 ARG A CA 1
ATOM 724 C C . ARG A 1 92 ? 13.838 -18.093 -18.491 1.00 93.00 92 ARG A C 1
ATOM 726 O O . ARG A 1 92 ? 12.725 -18.405 -18.081 1.00 93.00 92 ARG A O 1
ATOM 733 N N . HIS A 1 93 ? 14.788 -17.615 -17.691 1.00 96.88 93 HIS A N 1
ATOM 734 C CA . HIS A 1 93 ? 14.514 -17.290 -16.292 1.00 96.88 93 HIS A CA 1
ATOM 735 C C . HIS A 1 93 ? 13.821 -15.934 -16.213 1.00 96.88 93 HIS A C 1
ATOM 737 O O . HIS A 1 93 ? 14.377 -14.939 -16.683 1.00 96.88 93 HIS A O 1
ATOM 743 N N . VAL A 1 94 ? 12.614 -15.904 -15.652 1.00 96.62 94 VAL A N 1
ATOM 744 C CA . VAL A 1 94 ? 11.896 -14.664 -15.341 1.00 96.62 94 VAL A CA 1
ATOM 745 C C . VAL A 1 94 ? 12.265 -14.279 -13.915 1.00 96.62 94 VAL A C 1
ATOM 747 O O . VAL A 1 94 ? 11.964 -15.026 -12.990 1.00 96.62 94 VAL A O 1
ATOM 750 N N . TYR A 1 95 ? 12.931 -13.138 -13.759 1.00 96.69 95 TYR A N 1
ATOM 751 C CA . TYR A 1 95 ? 13.427 -12.675 -12.470 1.00 96.69 95 TYR A CA 1
ATOM 752 C C . TYR A 1 95 ? 12.298 -12.097 -11.620 1.00 96.69 95 TYR A C 1
ATOM 754 O O . TYR A 1 95 ? 11.575 -11.199 -12.061 1.00 96.69 95 TYR A O 1
ATOM 762 N N . ASP A 1 96 ? 12.196 -12.569 -10.382 1.00 94.62 96 ASP A N 1
ATOM 763 C CA . ASP A 1 96 ? 11.347 -11.976 -9.354 1.00 94.62 96 ASP A CA 1
ATOM 764 C C . ASP A 1 96 ? 12.110 -10.859 -8.630 1.00 94.62 96 ASP A C 1
ATOM 766 O O . ASP A 1 96 ? 13.104 -11.111 -7.950 1.00 94.62 96 ASP A O 1
ATOM 770 N N . PHE A 1 97 ? 11.652 -9.613 -8.765 1.00 94.44 97 PHE A N 1
ATOM 771 C CA . PHE A 1 97 ? 12.330 -8.452 -8.179 1.00 94.44 97 PHE A CA 1
ATOM 772 C C . PHE A 1 97 ? 12.267 -8.383 -6.646 1.00 94.44 97 PHE A C 1
ATOM 774 O O . PHE A 1 97 ? 12.936 -7.536 -6.054 1.00 94.44 97 PHE A O 1
ATOM 781 N N . ARG A 1 98 ? 11.503 -9.256 -5.977 1.00 92.88 98 ARG A N 1
ATOM 782 C CA . ARG A 1 98 ? 11.457 -9.307 -4.510 1.00 92.88 98 ARG A CA 1
ATOM 783 C C . ARG A 1 98 ? 12.787 -9.813 -3.930 1.00 92.88 98 ARG A C 1
ATOM 785 O O . ARG A 1 98 ? 13.455 -10.638 -4.555 1.00 92.88 98 ARG A O 1
ATOM 792 N N . PRO A 1 99 ? 13.164 -9.376 -2.715 1.00 94.88 99 PRO A N 1
ATOM 793 C CA . PRO A 1 99 ? 14.372 -9.858 -2.058 1.00 94.88 99 PRO A CA 1
ATOM 794 C C . PRO A 1 99 ? 14.280 -11.348 -1.705 1.00 94.88 99 PRO A C 1
ATOM 796 O O . PRO A 1 99 ? 13.203 -11.885 -1.403 1.00 94.88 99 PRO A O 1
ATOM 799 N N . GLN A 1 100 ? 15.430 -12.018 -1.697 1.00 94.00 100 GLN A N 1
ATOM 800 C CA . GLN A 1 100 ? 15.543 -13.393 -1.216 1.00 94.00 100 GLN A CA 1
ATOM 801 C C . GLN A 1 100 ? 15.068 -13.532 0.247 1.00 94.00 100 GLN A C 1
ATOM 803 O O . GLN A 1 100 ? 15.223 -12.607 1.047 1.00 94.00 100 GLN A O 1
ATOM 808 N N . PRO A 1 101 ? 14.474 -14.683 0.627 1.00 94.19 101 PRO A N 1
ATOM 809 C CA . PRO A 1 101 ? 14.281 -15.896 -0.179 1.00 94.19 101 PRO A CA 1
ATOM 810 C C . PRO A 1 101 ? 12.971 -15.910 -0.990 1.00 94.19 101 PRO A C 1
ATOM 812 O O . PRO A 1 101 ? 12.639 -16.929 -1.586 1.00 94.19 101 PRO A O 1
ATOM 815 N N . ARG A 1 102 ? 12.177 -14.830 -0.960 1.00 89.50 102 ARG A N 1
ATOM 816 C CA . ARG A 1 102 ? 10.853 -14.792 -1.611 1.00 89.50 102 ARG A CA 1
ATOM 817 C C . ARG A 1 102 ? 10.918 -14.500 -3.111 1.00 89.50 102 ARG A C 1
ATOM 819 O O . ARG A 1 102 ? 9.977 -14.866 -3.807 1.00 89.50 102 ARG A O 1
ATOM 826 N N . GLY A 1 103 ? 11.980 -13.842 -3.566 1.00 93.69 103 GLY A N 1
ATOM 827 C CA . GLY A 1 103 ? 12.290 -13.606 -4.976 1.00 93.69 103 GLY A CA 1
ATOM 828 C C . GLY A 1 103 ? 13.782 -13.782 -5.259 1.00 93.69 103 GLY A C 1
ATOM 829 O O . GLY A 1 103 ? 14.479 -14.456 -4.499 1.00 93.69 103 GLY A O 1
ATOM 830 N N . ASP A 1 104 ? 14.273 -13.170 -6.335 1.00 96.94 104 ASP A N 1
ATOM 831 C CA . ASP A 1 104 ? 15.632 -13.369 -6.849 1.00 96.94 104 ASP A CA 1
ATOM 832 C C . ASP A 1 104 ? 16.615 -12.250 -6.464 1.00 96.94 104 ASP A C 1
ATOM 834 O O . ASP A 1 104 ? 17.827 -12.422 -6.622 1.00 96.94 104 ASP A O 1
ATOM 838 N N . ALA A 1 105 ? 16.135 -11.104 -5.969 1.00 96.94 105 ALA A N 1
ATOM 839 C CA . ALA A 1 105 ? 16.999 -9.961 -5.678 1.00 96.94 105 ALA A CA 1
ATOM 840 C C . ALA A 1 105 ? 17.907 -10.221 -4.460 1.00 96.94 105 ALA A C 1
ATOM 842 O O . ALA A 1 105 ? 17.439 -10.594 -3.380 1.00 96.94 105 ALA A O 1
ATOM 843 N N . LEU A 1 106 ? 19.215 -9.999 -4.640 1.00 96.81 106 LEU A N 1
ATOM 844 C CA . LEU A 1 106 ? 20.235 -10.172 -3.596 1.00 96.81 106 LEU A CA 1
ATOM 845 C C . LEU A 1 106 ? 20.342 -8.946 -2.677 1.00 96.81 106 LEU A C 1
ATOM 847 O O . LEU A 1 106 ? 20.456 -9.089 -1.465 1.00 96.81 106 LEU A O 1
ATOM 851 N N . GLU A 1 107 ? 20.311 -7.748 -3.261 1.00 94.25 107 GLU A N 1
ATOM 852 C CA . GLU A 1 107 ? 20.439 -6.457 -2.580 1.00 94.25 107 GLU A CA 1
ATOM 853 C C . GLU A 1 107 ? 19.827 -5.339 -3.444 1.00 94.25 107 GLU A C 1
ATOM 855 O O . GLU A 1 107 ? 19.622 -5.514 -4.648 1.00 94.25 107 GLU A O 1
ATOM 860 N N . GLY A 1 108 ? 19.537 -4.187 -2.838 1.00 92.44 108 GLY A N 1
ATOM 861 C CA . GLY A 1 108 ? 18.992 -3.009 -3.514 1.00 92.44 108 GLY A CA 1
ATOM 862 C C . GLY A 1 108 ? 18.925 -1.808 -2.571 1.00 92.44 108 GLY A C 1
ATOM 863 O O . GLY A 1 108 ? 18.910 -1.978 -1.353 1.00 92.44 108 GLY A O 1
ATOM 864 N N . SER A 1 109 ? 18.903 -0.594 -3.123 1.00 93.38 109 SER A N 1
ATOM 865 C CA . SER A 1 109 ? 18.802 0.648 -2.349 1.00 93.38 109 SER A CA 1
ATOM 866 C C . SER A 1 109 ? 17.909 1.650 -3.067 1.00 93.38 109 SER A C 1
ATOM 868 O O . SER A 1 109 ? 18.080 1.850 -4.267 1.00 93.38 109 SER A O 1
ATOM 870 N N . ASP A 1 110 ? 17.023 2.303 -2.309 1.00 90.44 110 ASP A N 1
ATOM 871 C CA . ASP A 1 110 ? 16.187 3.430 -2.756 1.00 90.44 110 ASP A CA 1
ATOM 872 C C . ASP A 1 110 ? 15.268 3.089 -3.952 1.00 90.44 110 ASP A C 1
ATOM 874 O O . ASP A 1 110 ? 15.236 3.776 -4.973 1.00 90.44 110 ASP A O 1
ATOM 878 N N . ILE A 1 111 ? 14.554 1.960 -3.843 1.00 91.12 111 ILE A N 1
ATOM 879 C CA . ILE A 1 111 ? 13.648 1.434 -4.874 1.00 91.12 111 ILE A CA 1
ATOM 880 C C . ILE A 1 111 ? 12.212 1.491 -4.348 1.00 91.12 111 ILE A C 1
ATOM 882 O O . ILE A 1 111 ? 11.873 0.772 -3.408 1.00 91.12 111 ILE A O 1
ATOM 886 N N . ASP A 1 112 ? 11.378 2.309 -4.989 1.00 87.00 112 ASP A N 1
ATOM 887 C CA . ASP A 1 112 ? 9.937 2.395 -4.733 1.00 87.00 112 ASP A CA 1
ATOM 888 C C . ASP A 1 112 ? 9.121 1.516 -5.693 1.00 87.00 112 ASP A C 1
ATOM 890 O O . ASP A 1 112 ? 9.560 1.166 -6.793 1.00 87.00 112 ASP A O 1
ATOM 894 N N . GLU A 1 113 ? 7.883 1.211 -5.300 1.00 83.81 113 GLU A N 1
ATOM 895 C CA . GLU A 1 113 ? 6.924 0.519 -6.162 1.00 83.81 113 GLU A CA 1
ATOM 896 C C . GLU A 1 113 ? 6.424 1.419 -7.298 1.00 83.81 113 GLU A C 1
ATOM 898 O O . GLU A 1 113 ? 5.931 2.535 -7.088 1.00 83.81 113 GLU A O 1
ATOM 903 N N . CYS A 1 114 ? 6.486 0.908 -8.529 1.00 81.25 114 CYS A N 1
ATOM 904 C CA . CYS A 1 114 ? 5.953 1.626 -9.678 1.00 81.25 114 CYS A CA 1
ATOM 905 C C . CYS A 1 114 ? 4.421 1.545 -9.709 1.00 81.25 114 CYS A C 1
ATOM 907 O O . CYS A 1 114 ? 3.843 0.589 -10.217 1.00 81.25 114 CYS A O 1
ATOM 909 N N . SER A 1 115 ? 3.755 2.589 -9.220 1.00 67.62 115 SER A N 1
ATOM 910 C CA . SER A 1 115 ? 2.287 2.710 -9.185 1.00 67.62 115 SER A CA 1
ATOM 911 C C . SER A 1 115 ? 1.694 3.533 -10.343 1.00 67.62 115 SER A C 1
ATOM 913 O O . SER A 1 115 ? 0.492 3.798 -10.375 1.00 67.62 115 SER A O 1
ATOM 915 N N . ALA A 1 116 ? 2.522 3.940 -11.312 1.00 62.19 116 ALA A N 1
ATOM 916 C CA . ALA A 1 116 ? 2.259 5.071 -12.207 1.00 62.19 116 ALA A CA 1
ATOM 917 C C . ALA A 1 116 ? 1.083 4.933 -13.205 1.00 62.19 116 ALA A C 1
ATOM 919 O O . ALA A 1 116 ? 0.778 5.911 -13.882 1.00 62.19 116 ALA A O 1
ATOM 920 N N . ASP A 1 117 ? 0.412 3.782 -13.327 1.00 66.88 117 ASP A N 1
ATOM 921 C CA . ASP A 1 117 ? -0.627 3.585 -14.361 1.00 66.88 117 ASP A CA 1
ATOM 922 C C . ASP A 1 117 ? -1.785 2.655 -13.949 1.00 66.88 117 ASP A C 1
ATOM 924 O O . ASP A 1 117 ? -2.565 2.197 -14.784 1.00 66.88 117 ASP A O 1
ATOM 928 N N . VAL A 1 118 ? -1.908 2.329 -12.662 1.00 79.44 118 VAL A N 1
ATOM 929 C CA . VAL A 1 118 ? -2.990 1.442 -12.210 1.00 79.44 118 VAL A CA 1
ATOM 930 C C . VAL A 1 118 ? -4.304 2.219 -12.129 1.00 79.44 118 VAL A C 1
ATOM 932 O O . VAL A 1 118 ? -5.301 1.851 -12.747 1.00 79.44 118 VAL A O 1
ATOM 935 N N . CYS A 1 119 ? -4.298 3.349 -11.420 1.00 83.50 119 CYS A N 1
ATOM 936 C CA . CYS A 1 119 ? -5.498 4.159 -11.212 1.00 83.50 119 CYS A CA 1
ATOM 937 C C . CYS A 1 119 ? -5.860 5.088 -12.378 1.00 83.50 119 CYS A C 1
ATOM 939 O O . CYS A 1 119 ? -6.953 5.640 -12.393 1.00 83.50 119 CYS A O 1
ATOM 941 N N . SER A 1 120 ? -4.996 5.233 -13.382 1.00 81.38 120 SER A N 1
ATOM 942 C CA . SER A 1 120 ? -5.332 5.909 -14.646 1.00 81.38 120 SER A CA 1
ATOM 943 C C . SER A 1 120 ? -6.351 5.115 -15.476 1.00 81.38 120 SER A C 1
ATOM 945 O O . SER A 1 120 ? -7.115 5.705 -16.237 1.00 81.38 120 SER A O 1
ATOM 947 N N . LYS A 1 121 ? -6.381 3.781 -15.326 1.00 81.50 121 LYS A N 1
ATOM 948 C CA . LYS A 1 121 ? -7.284 2.864 -16.048 1.00 81.50 121 LYS A CA 1
ATOM 949 C C . LYS A 1 121 ? -8.512 2.450 -15.242 1.00 81.50 121 LYS A C 1
ATOM 951 O O . LYS A 1 121 ? -9.436 1.856 -15.797 1.00 81.50 121 LYS A O 1
ATOM 956 N N . VAL A 1 122 ? -8.527 2.737 -13.943 1.00 88.38 122 VAL A N 1
ATOM 957 C CA . VAL A 1 122 ? -9.633 2.400 -13.045 1.00 88.38 122 VAL A CA 1
ATOM 958 C C . VAL A 1 122 ? -10.486 3.641 -12.821 1.00 88.38 122 VAL A C 1
ATOM 960 O O . VAL A 1 122 ? -10.060 4.605 -12.194 1.00 88.38 122 VAL A O 1
ATOM 963 N N . THR A 1 123 ? -11.718 3.607 -13.320 1.00 94.00 123 THR A N 1
ATOM 964 C CA . THR A 1 123 ? -12.712 4.652 -13.056 1.00 94.00 123 THR A CA 1
ATOM 965 C C . THR A 1 123 ? -13.595 4.238 -11.887 1.00 94.00 123 THR A C 1
ATOM 967 O O . THR A 1 123 ? -14.357 3.278 -12.005 1.00 94.00 123 THR A O 1
ATOM 970 N N . CYS A 1 124 ? -13.513 4.987 -10.791 1.00 95.88 124 CYS A N 1
ATOM 971 C CA . CYS A 1 124 ? -14.438 4.891 -9.666 1.00 95.88 124 CYS A CA 1
ATOM 972 C C . CYS A 1 124 ? -15.573 5.908 -9.844 1.00 95.88 124 CYS A C 1
ATOM 974 O O . CYS A 1 124 ? -15.338 7.046 -10.253 1.00 95.88 124 CYS A O 1
ATOM 976 N N . LEU A 1 125 ? -16.806 5.500 -9.563 1.00 96.94 125 LEU A N 1
ATOM 977 C CA . LEU A 1 125 ? -18.008 6.326 -9.658 1.00 96.94 125 LEU A CA 1
ATOM 978 C C . LEU A 1 125 ? -18.351 6.959 -8.305 1.00 96.94 125 LEU A C 1
ATOM 980 O O . LEU A 1 125 ? -17.756 6.637 -7.278 1.00 96.94 125 LEU A O 1
ATOM 984 N N . ASN A 1 126 ? -19.304 7.894 -8.321 1.00 96.12 126 A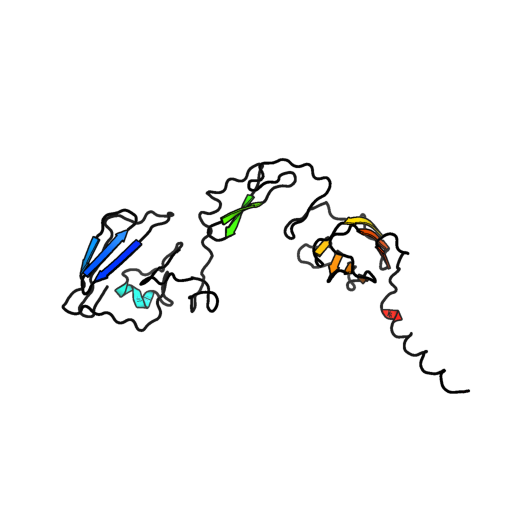SN A N 1
ATOM 985 C CA . ASN A 1 126 ? -19.895 8.508 -7.125 1.00 96.12 126 ASN A CA 1
ATOM 986 C C . ASN A 1 126 ? -18.879 9.107 -6.132 1.00 96.12 126 ASN A C 1
ATOM 988 O O . ASN A 1 126 ? -19.102 9.107 -4.927 1.00 96.12 126 ASN A O 1
ATOM 992 N N . GLY A 1 127 ? -17.759 9.632 -6.643 1.00 93.75 127 GLY A N 1
ATOM 993 C CA . GLY A 1 127 ? -16.696 10.229 -5.828 1.00 93.75 127 GLY A CA 1
ATOM 994 C C . GLY A 1 127 ? -15.735 9.221 -5.192 1.00 93.75 127 GLY A C 1
ATOM 995 O O . GLY A 1 127 ? -14.967 9.602 -4.313 1.00 93.75 127 GLY A O 1
ATOM 996 N N . GLY A 1 128 ? -15.763 7.951 -5.610 1.00 94.50 128 GLY A N 1
ATOM 997 C CA . GLY A 1 128 ? -14.812 6.944 -5.147 1.00 94.50 128 GLY A CA 1
ATOM 998 C C . GLY A 1 128 ? -13.368 7.254 -5.527 1.00 94.50 128 GLY A C 1
ATOM 999 O O . GLY A 1 128 ? -13.083 7.822 -6.583 1.00 94.50 128 GLY A O 1
ATOM 1000 N N . GLN A 1 129 ? -12.446 6.852 -4.655 1.00 92.88 129 GLN A N 1
ATOM 1001 C CA . GLN A 1 129 ? -11.013 7.059 -4.837 1.00 92.88 129 GLN A CA 1
ATOM 1002 C C . GLN A 1 129 ? -10.345 5.748 -5.247 1.00 92.88 129 GLN A C 1
ATOM 1004 O O . GLN A 1 129 ? -10.416 4.764 -4.516 1.00 92.88 129 GLN A O 1
ATOM 1009 N N . CYS A 1 130 ? -9.650 5.733 -6.385 1.00 91.31 130 CYS A N 1
ATOM 1010 C CA . CYS A 1 130 ? -8.816 4.588 -6.737 1.00 91.31 130 CYS A CA 1
ATOM 1011 C C . CYS A 1 130 ? -7.525 4.587 -5.914 1.00 91.31 130 CYS A C 1
ATOM 1013 O O . CYS A 1 130 ? -6.843 5.610 -5.807 1.00 91.31 130 CYS A O 1
ATOM 1015 N N . VAL A 1 131 ? -7.165 3.415 -5.395 1.00 88.62 131 VAL A N 1
ATOM 1016 C CA . VAL A 1 131 ? -5.862 3.137 -4.789 1.00 88.62 131 VAL A CA 1
ATOM 1017 C C . VAL A 1 131 ? -5.225 1.917 -5.449 1.00 88.62 131 VAL A C 1
ATOM 1019 O O . VAL A 1 131 ? -5.912 0.959 -5.807 1.00 88.62 131 VAL A O 1
ATOM 1022 N N . ALA A 1 132 ? -3.904 1.943 -5.626 1.00 84.94 132 ALA A N 1
ATOM 1023 C CA . ALA A 1 132 ? -3.167 0.793 -6.136 1.00 84.94 132 ALA A CA 1
ATOM 1024 C C . ALA A 1 132 ? -3.095 -0.281 -5.040 1.00 84.94 132 ALA A C 1
ATOM 1026 O O . ALA A 1 132 ? -2.426 -0.094 -4.026 1.00 84.94 132 ALA A O 1
ATOM 1027 N N . ALA A 1 133 ? -3.802 -1.393 -5.233 1.00 79.62 133 ALA A N 1
ATOM 1028 C CA . ALA A 1 133 ? -3.742 -2.543 -4.334 1.00 79.62 133 ALA A CA 1
ATOM 1029 C C . ALA A 1 133 ? -2.547 -3.459 -4.660 1.00 79.62 133 ALA A C 1
ATOM 1031 O O . ALA A 1 133 ? -2.069 -4.189 -3.796 1.00 79.62 133 ALA A O 1
ATOM 1032 N N . SER A 1 134 ? -2.059 -3.420 -5.903 1.00 73.38 134 SER A N 1
ATOM 1033 C CA . SER A 1 134 ? -0.816 -4.054 -6.357 1.00 73.38 134 SER A CA 1
ATOM 1034 C C . SER A 1 134 ? -0.266 -3.320 -7.599 1.00 73.38 134 SER A C 1
ATOM 1036 O O . SER A 1 134 ? -0.970 -2.456 -8.130 1.00 73.38 134 SER A O 1
ATOM 1038 N N . PRO A 1 135 ? 0.935 -3.667 -8.108 1.00 65.69 135 PRO A N 1
ATOM 1039 C CA . PRO A 1 135 ? 1.523 -3.027 -9.292 1.00 65.69 135 PRO A CA 1
ATOM 1040 C C . PRO A 1 135 ? 0.660 -3.079 -10.564 1.00 65.69 135 PRO A C 1
ATOM 1042 O O . PRO A 1 135 ? 0.804 -2.216 -11.425 1.00 65.69 135 PRO A O 1
ATOM 1045 N N . ASP A 1 136 ? -0.250 -4.054 -10.675 1.00 73.06 136 ASP A N 1
ATOM 1046 C CA . ASP A 1 136 ? -1.122 -4.240 -11.845 1.00 73.06 136 ASP A CA 1
ATOM 1047 C C . ASP A 1 136 ? -2.626 -4.122 -11.518 1.00 73.06 136 ASP A C 1
ATOM 1049 O O . ASP A 1 136 ? -3.462 -4.245 -12.414 1.00 73.06 136 ASP A O 1
ATOM 1053 N N . TYR A 1 137 ? -3.003 -3.892 -10.253 1.00 78.12 137 TYR A N 1
ATOM 1054 C CA . TYR A 1 137 ? -4.406 -3.937 -9.817 1.00 78.12 137 TYR A CA 1
ATOM 1055 C C . TYR A 1 137 ? -4.776 -2.785 -8.885 1.00 78.12 137 TYR A C 1
ATOM 1057 O O . TYR A 1 137 ? -4.139 -2.570 -7.851 1.00 78.12 137 TYR A O 1
ATOM 1065 N N . GLY A 1 138 ? -5.831 -2.058 -9.252 1.00 86.62 138 GLY A N 1
ATOM 1066 C CA . GLY A 1 138 ? -6.380 -0.936 -8.496 1.00 86.62 138 GLY A CA 1
ATOM 1067 C C . GLY A 1 138 ? -7.748 -1.279 -7.934 1.00 86.62 138 GLY A C 1
ATOM 1068 O O . GLY A 1 138 ? -8.506 -2.017 -8.557 1.00 86.62 138 GLY A O 1
ATOM 1069 N N . VAL A 1 139 ? -8.061 -0.729 -6.766 1.00 90.69 139 VAL A N 1
ATOM 1070 C CA . VAL A 1 139 ? -9.345 -0.910 -6.081 1.00 90.69 139 VAL A CA 1
ATOM 1071 C C . VAL A 1 139 ? -9.968 0.453 -5.822 1.00 90.69 139 VAL A C 1
ATOM 1073 O O . VAL A 1 139 ? -9.266 1.401 -5.468 1.00 90.69 139 VAL A O 1
ATOM 1076 N N . CYS A 1 140 ? -11.287 0.552 -5.978 1.00 93.06 140 CYS A N 1
ATOM 1077 C CA . CYS A 1 140 ? -12.036 1.738 -5.591 1.00 93.06 140 CYS A CA 1
ATOM 1078 C C . CYS A 1 140 ? -12.379 1.708 -4.099 1.00 93.06 140 CYS A C 1
ATOM 1080 O O . CYS A 1 140 ? -13.011 0.777 -3.605 1.00 93.06 140 CYS A O 1
ATOM 1082 N N . LEU A 1 141 ? -11.988 2.757 -3.381 1.00 91.69 141 LEU A N 1
ATOM 1083 C CA . LEU A 1 141 ? -12.486 3.061 -2.048 1.00 91.69 141 LEU A CA 1
ATOM 1084 C C . LEU A 1 141 ? -13.797 3.829 -2.195 1.00 91.69 141 LEU A C 1
ATOM 1086 O O . LEU A 1 141 ? -13.808 4.968 -2.675 1.00 91.69 141 LEU A O 1
ATOM 1090 N N . CYS A 1 142 ? -14.900 3.187 -1.816 1.00 92.62 142 CYS A N 1
ATOM 1091 C CA . CYS A 1 142 ? -16.227 3.758 -1.988 1.00 92.62 142 CYS A CA 1
ATOM 1092 C C . CYS A 1 142 ? -16.601 4.715 -0.857 1.00 92.62 142 CYS A C 1
ATOM 1094 O O . CYS A 1 142 ? -16.410 4.372 0.314 1.00 92.62 142 CYS A O 1
ATOM 1096 N N . PRO A 1 143 ? -17.154 5.900 -1.178 1.00 92.50 143 PRO A N 1
ATOM 1097 C CA . PRO A 1 143 ? -17.684 6.799 -0.170 1.00 92.50 143 PRO A CA 1
ATOM 1098 C C . PRO A 1 143 ? -18.878 6.167 0.546 1.00 92.50 143 PRO A C 1
ATOM 1100 O O . PRO A 1 143 ? -19.533 5.255 0.035 1.00 92.50 143 PRO A O 1
ATOM 1103 N N . LEU A 1 144 ? -19.184 6.689 1.733 1.00 91.31 144 LEU A N 1
ATOM 1104 C CA . LEU A 1 144 ? -20.319 6.232 2.523 1.00 91.31 144 LEU A CA 1
ATOM 1105 C C . LEU A 1 144 ? -21.625 6.337 1.716 1.00 91.31 144 LEU A C 1
ATOM 1107 O O . LEU A 1 144 ? -21.934 7.398 1.177 1.00 91.31 144 LEU A O 1
ATOM 1111 N N . GLY A 1 145 ? -22.386 5.241 1.653 1.00 91.25 145 GLY A N 1
ATOM 1112 C CA . GLY A 1 145 ? -23.633 5.152 0.882 1.00 91.25 145 GLY A CA 1
ATOM 1113 C C . GLY A 1 145 ? -23.483 4.573 -0.530 1.00 91.25 145 GLY A C 1
ATOM 1114 O O . GLY A 1 145 ? -24.489 4.429 -1.221 1.00 91.25 145 GLY A O 1
ATOM 1115 N N . PHE A 1 146 ? -22.270 4.197 -0.955 1.00 93.75 146 PHE A N 1
ATOM 1116 C CA . PHE A 1 146 ? -22.025 3.546 -2.246 1.00 93.75 146 PHE A CA 1
ATOM 1117 C C . PHE A 1 146 ? -21.239 2.241 -2.096 1.00 93.75 146 PHE A C 1
ATOM 1119 O O . PHE A 1 146 ? -20.357 2.124 -1.245 1.00 93.75 146 PHE A O 1
ATOM 1126 N N . ILE A 1 147 ? -21.556 1.262 -2.942 1.00 90.81 147 ILE A N 1
ATOM 1127 C CA . ILE A 1 147 ? -20.925 -0.062 -2.996 1.00 90.81 147 ILE A CA 1
ATOM 1128 C C . ILE A 1 147 ? -20.718 -0.518 -4.449 1.00 90.81 147 ILE A C 1
ATOM 1130 O O . ILE A 1 147 ? -21.186 0.125 -5.392 1.00 90.81 147 ILE A O 1
ATOM 1134 N N . GLY A 1 148 ? -20.044 -1.657 -4.611 1.00 91.44 148 GLY A N 1
ATOM 1135 C CA . GLY A 1 148 ? -19.657 -2.227 -5.903 1.00 91.44 148 GLY A CA 1
ATOM 1136 C C . GLY A 1 148 ? -18.177 -2.001 -6.196 1.00 91.44 148 GLY A C 1
ATOM 1137 O O . GLY A 1 148 ? -17.535 -1.159 -5.564 1.00 91.44 148 GLY A O 1
ATOM 1138 N N . ASP A 1 149 ? -17.629 -2.744 -7.154 1.00 92.44 149 ASP A N 1
ATOM 1139 C CA . ASP A 1 149 ? -16.197 -2.695 -7.486 1.00 92.44 149 ASP A CA 1
ATOM 1140 C C . ASP A 1 149 ? -15.756 -1.306 -7.970 1.00 92.44 149 ASP A C 1
ATOM 1142 O O . ASP A 1 149 ? -14.585 -0.941 -7.850 1.00 92.44 149 ASP A O 1
ATOM 1146 N N . LYS A 1 150 ? -16.697 -0.519 -8.507 1.00 95.56 150 LYS A N 1
ATOM 1147 C CA . LYS A 1 150 ? -16.490 0.858 -8.961 1.00 95.56 150 LYS A CA 1
ATOM 1148 C C . LYS A 1 150 ? -17.366 1.854 -8.210 1.00 95.56 150 LYS A C 1
ATOM 1150 O O . LYS A 1 150 ? -17.488 2.988 -8.663 1.00 95.56 150 LYS A O 1
ATOM 1155 N N . CYS A 1 151 ? -17.948 1.477 -7.073 1.00 96.44 151 CYS A N 1
ATOM 1156 C CA . CYS A 1 151 ? -18.835 2.337 -6.284 1.00 96.44 151 CYS A CA 1
ATOM 1157 C C . CYS A 1 151 ? -20.087 2.793 -7.049 1.00 96.44 151 CYS A C 1
ATOM 1159 O O . CYS A 1 151 ? -20.592 3.893 -6.835 1.00 96.44 151 CYS A O 1
ATOM 1161 N N . GLU A 1 152 ? -20.566 1.976 -7.984 1.00 96.19 152 GLU A N 1
ATOM 1162 C CA . GLU A 1 152 ? -21.656 2.287 -8.906 1.00 96.19 152 GLU A CA 1
ATOM 1163 C C . GLU A 1 152 ? -23.052 2.196 -8.282 1.00 96.19 152 GLU A C 1
ATOM 1165 O O . GLU A 1 152 ? -23.983 2.836 -8.771 1.00 96.19 152 GLU A O 1
ATOM 1170 N N . SER A 1 153 ? -23.204 1.417 -7.212 1.00 95.06 153 SER A N 1
ATOM 1171 C CA . SER A 1 153 ? -24.505 1.115 -6.618 1.00 95.06 153 SER A CA 1
ATOM 1172 C C . SER A 1 153 ? -24.718 1.920 -5.344 1.00 95.06 153 SER A C 1
ATOM 1174 O O . SER A 1 153 ? -23.912 1.845 -4.418 1.00 95.06 153 SER A O 1
ATOM 1176 N N . ALA A 1 154 ? -25.816 2.672 -5.276 1.00 92.75 154 ALA A N 1
ATOM 1177 C CA . ALA A 1 154 ? -26.240 3.327 -4.043 1.00 92.75 154 ALA A CA 1
ATOM 1178 C C . ALA A 1 154 ? -26.778 2.290 -3.044 1.00 92.75 154 ALA A C 1
ATOM 1180 O O . ALA A 1 154 ? -27.455 1.335 -3.428 1.00 92.75 154 ALA A O 1
ATOM 1181 N N . MET A 1 155 ? -26.491 2.491 -1.762 1.00 87.50 155 MET A N 1
ATOM 1182 C CA . MET A 1 155 ? -26.927 1.626 -0.672 1.00 87.50 155 MET A CA 1
ATOM 1183 C C . MET A 1 155 ? -27.386 2.467 0.518 1.00 87.50 155 MET A C 1
ATOM 1185 O O . MET A 1 155 ? -26.706 3.404 0.935 1.00 87.50 155 MET A O 1
ATOM 1189 N N . GLU A 1 156 ? -28.511 2.078 1.112 1.00 86.62 156 GLU A N 1
ATOM 1190 C CA . GLU A 1 156 ? -28.965 2.622 2.387 1.00 86.62 156 GLU A CA 1
ATOM 1191 C C . GLU A 1 156 ? -28.309 1.862 3.548 1.00 86.62 156 GLU A C 1
ATOM 1193 O O . GLU A 1 156 ? -28.407 0.637 3.660 1.00 86.62 156 GLU A O 1
ATOM 1198 N N . LEU A 1 157 ? -27.599 2.588 4.412 1.00 82.94 157 LEU A N 1
ATOM 1199 C CA . LEU A 1 157 ? -26.835 1.995 5.503 1.00 82.94 157 LEU A CA 1
ATOM 1200 C C . LEU A 1 157 ? -27.705 1.814 6.753 1.00 82.94 157 LEU A C 1
ATOM 1202 O O . LEU A 1 157 ? -27.801 2.716 7.580 1.00 82.94 157 LEU A O 1
ATOM 1206 N N . ILE A 1 158 ? -28.308 0.632 6.898 1.00 86.06 158 ILE A N 1
ATOM 1207 C CA . ILE A 1 158 ? -29.137 0.281 8.067 1.00 86.06 158 ILE A CA 1
ATOM 1208 C C . ILE A 1 158 ? -28.358 -0.601 9.055 1.00 86.06 158 ILE A C 1
ATOM 1210 O O . ILE A 1 158 ? -28.330 -0.324 10.251 1.00 86.06 158 ILE A O 1
ATOM 1214 N N . VAL A 1 159 ? -27.689 -1.649 8.557 1.00 87.31 159 VAL A N 1
ATOM 1215 C CA . VAL A 1 159 ? -26.854 -2.563 9.357 1.00 87.31 159 VAL A CA 1
ATOM 1216 C C . VAL A 1 159 ? -25.490 -2.709 8.671 1.00 87.31 159 VAL A C 1
ATOM 1218 O O . V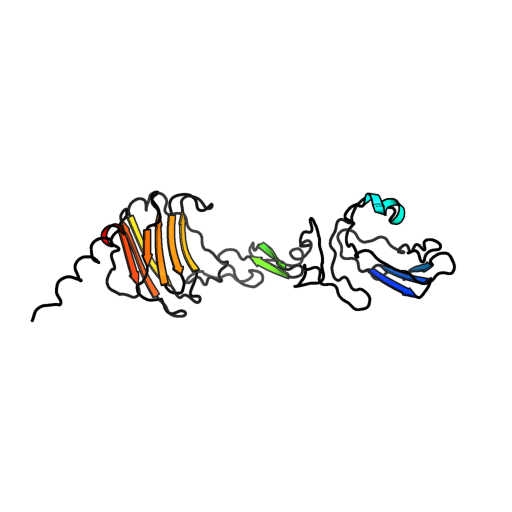AL A 1 159 ? -25.387 -3.433 7.679 1.00 87.31 159 VAL A O 1
ATOM 1221 N N . PRO A 1 160 ? -24.443 -2.002 9.134 1.00 90.44 160 PRO A N 1
ATOM 1222 C CA . PRO A 1 160 ? -23.148 -1.988 8.459 1.00 90.44 160 PRO A CA 1
ATOM 1223 C C . PRO A 1 160 ? -22.404 -3.326 8.588 1.00 90.44 160 PRO A C 1
ATOM 1225 O O . PRO A 1 160 ? -22.305 -3.898 9.674 1.00 90.44 160 PRO A O 1
ATOM 1228 N N . LEU A 1 161 ? -21.812 -3.788 7.483 1.00 89.12 161 LEU A N 1
ATOM 1229 C CA . LEU A 1 161 ? -20.858 -4.898 7.453 1.00 89.12 161 LEU A CA 1
ATOM 1230 C C . LEU A 1 161 ? -19.437 -4.345 7.281 1.00 89.12 161 LEU A C 1
ATOM 1232 O O . LEU A 1 161 ? -19.139 -3.696 6.281 1.00 89.12 161 LEU A O 1
ATOM 1236 N N . PHE A 1 162 ? -18.549 -4.630 8.233 1.00 91.06 162 PHE A N 1
ATOM 1237 C CA . PHE A 1 162 ? -17.157 -4.170 8.208 1.00 91.06 162 PHE A CA 1
ATOM 1238 C C . PHE A 1 162 ? -16.220 -5.281 7.726 1.00 91.06 162 PHE A C 1
ATOM 1240 O O . PHE A 1 162 ? -16.300 -6.414 8.202 1.00 91.06 162 PHE A O 1
ATOM 1247 N N . ASN A 1 163 ? -15.296 -4.959 6.817 1.00 87.25 163 ASN A N 1
ATOM 1248 C CA . ASN A 1 163 ? -14.369 -5.936 6.224 1.00 87.25 163 ASN A CA 1
ATOM 1249 C C . ASN A 1 163 ? -12.978 -5.992 6.896 1.00 87.25 163 ASN A C 1
ATOM 1251 O O . ASN A 1 163 ? -12.103 -6.722 6.437 1.00 87.25 163 ASN A O 1
ATOM 1255 N N . GLY A 1 164 ? -12.768 -5.225 7.972 1.00 86.75 164 GLY A N 1
ATOM 1256 C CA . GLY A 1 164 ? -11.487 -5.110 8.685 1.00 86.75 164 GLY A CA 1
ATOM 1257 C C . GLY A 1 164 ? -10.622 -3.910 8.279 1.00 86.75 164 GLY A C 1
ATOM 1258 O O . GLY A 1 164 ? -9.709 -3.558 9.020 1.00 86.75 164 GLY A O 1
ATOM 1259 N N . SER A 1 165 ? -10.931 -3.249 7.162 1.00 82.62 165 SER A N 1
ATOM 1260 C CA . SER A 1 165 ? -10.339 -1.961 6.758 1.00 82.62 165 SER A CA 1
ATOM 1261 C C . SER A 1 165 ? -11.377 -0.834 6.659 1.00 82.62 165 SER A C 1
ATOM 1263 O O . SER A 1 165 ? -11.026 0.312 6.395 1.00 82.62 165 SER A O 1
ATOM 1265 N N . SER A 1 166 ? -12.656 -1.148 6.871 1.00 87.81 166 SER A N 1
ATOM 1266 C CA . SER A 1 166 ? -13.765 -0.190 6.923 1.00 87.81 166 SER A CA 1
ATOM 1267 C C . SER A 1 166 ? -13.879 0.489 8.292 1.00 87.81 166 SER A C 1
ATOM 1269 O O . SER A 1 166 ? -13.619 -0.137 9.318 1.00 87.81 166 SER A O 1
ATOM 1271 N N . TYR A 1 167 ? -14.371 1.729 8.319 1.00 91.50 167 TYR A N 1
ATOM 1272 C CA . TYR A 1 167 ? -14.741 2.443 9.544 1.00 91.50 167 TYR A CA 1
ATOM 1273 C C . TYR A 1 167 ? -15.932 3.381 9.294 1.00 91.50 167 TYR A C 1
ATOM 1275 O O . TYR A 1 167 ? -16.174 3.800 8.164 1.00 91.50 167 TYR A O 1
ATOM 1283 N N . LEU A 1 168 ? -16.669 3.715 10.357 1.00 92.19 168 LEU A N 1
ATOM 1284 C CA . LEU A 1 168 ? -17.630 4.820 10.378 1.00 92.19 168 LEU A CA 1
ATOM 1285 C C . LEU A 1 168 ? -17.147 5.863 11.376 1.00 92.19 168 LEU A C 1
ATOM 1287 O O . LEU A 1 168 ? -16.654 5.516 12.449 1.00 92.19 168 LEU A O 1
ATOM 1291 N N . GLN A 1 169 ? -17.299 7.136 11.025 1.00 91.44 169 GLN A N 1
ATOM 1292 C CA . GLN A 1 169 ? -16.902 8.247 11.876 1.00 91.44 169 GLN A CA 1
ATOM 1293 C C . GLN A 1 169 ? -18.126 9.070 12.267 1.00 91.44 169 GLN A C 1
ATOM 1295 O O . GLN A 1 169 ? -18.892 9.511 11.415 1.00 91.44 169 GLN A O 1
ATOM 1300 N N . TYR A 1 170 ? -18.260 9.311 13.567 1.00 89.12 170 TYR A N 1
ATOM 1301 C CA . TYR A 1 170 ? -19.230 10.230 14.154 1.00 89.12 170 TYR A CA 1
ATOM 1302 C C . TYR A 1 170 ? -18.479 11.349 14.886 1.00 89.12 170 TYR A C 1
ATOM 1304 O O . TYR A 1 170 ? -17.293 11.182 15.199 1.00 89.12 170 TYR A O 1
ATOM 1312 N N . PRO A 1 171 ? -19.129 12.492 15.177 1.00 87.94 171 PRO A N 1
ATOM 1313 C CA . PRO A 1 171 ? -18.584 13.457 16.121 1.00 87.94 171 PRO A CA 1
ATOM 1314 C C . PRO A 1 171 ? -18.182 12.762 17.427 1.00 87.94 171 PRO A C 1
ATOM 1316 O O . PRO A 1 171 ? -18.907 11.905 17.932 1.00 87.94 171 PRO A O 1
ATOM 1319 N N . GLY A 1 172 ? -17.005 13.110 17.949 1.00 83.12 172 GLY A N 1
ATOM 1320 C CA . GLY A 1 172 ? -16.516 12.545 19.203 1.00 83.12 172 GLY A CA 1
ATOM 1321 C C . GLY A 1 172 ? -17.406 12.914 20.389 1.00 83.12 172 GLY A C 1
ATOM 1322 O O . GLY A 1 172 ? -18.208 13.846 20.325 1.00 83.12 172 GLY A O 1
ATOM 1323 N N . PHE A 1 173 ? -17.211 12.212 21.502 1.00 79.88 173 PHE A N 1
ATOM 1324 C CA . PHE A 1 173 ? -18.019 12.388 22.706 1.00 79.88 173 PHE A CA 1
ATOM 1325 C C . PHE A 1 173 ? -17.898 13.780 23.353 1.00 79.88 173 PHE A C 1
ATOM 1327 O O . PHE A 1 173 ? -18.780 14.190 24.101 1.00 79.88 173 PHE A O 1
ATOM 1334 N N . GLY A 1 174 ? -16.844 14.545 23.054 1.00 74.56 174 GLY A N 1
ATOM 1335 C CA . GLY A 1 174 ? -16.689 15.920 23.536 1.00 74.56 174 GLY A CA 1
ATOM 1336 C C . GLY A 1 174 ? -16.891 16.045 25.053 1.00 74.56 174 GLY A C 1
ATOM 1337 O O . GLY A 1 174 ? -16.429 15.210 25.827 1.00 74.56 174 GLY A O 1
ATOM 1338 N N . ASN A 1 175 ? -17.622 17.078 25.479 1.00 70.19 175 ASN A N 1
ATOM 1339 C CA . ASN A 1 175 ? -17.901 17.324 26.899 1.00 70.19 175 ASN A CA 1
ATOM 1340 C C . ASN A 1 175 ? -19.088 16.514 27.456 1.00 70.19 175 ASN A C 1
ATOM 1342 O O . ASN A 1 175 ? -19.344 16.575 28.657 1.00 70.19 175 ASN A O 1
ATOM 1346 N N . THR A 1 176 ? -19.840 15.777 26.629 1.00 60.56 176 THR A N 1
ATOM 1347 C CA . THR A 1 176 ? -21.075 15.100 27.077 1.00 60.56 176 THR A CA 1
ATOM 1348 C C . THR A 1 176 ? -20.805 13.816 27.858 1.00 60.56 176 THR A C 1
ATOM 1350 O O . THR A 1 176 ? -21.713 13.284 28.488 1.00 60.56 176 THR A O 1
ATOM 1353 N N . VAL A 1 177 ? -19.552 13.348 27.866 1.00 65.12 177 VAL A N 1
ATOM 1354 C CA . VAL A 1 177 ? -19.159 12.039 28.408 1.00 65.12 177 VAL A CA 1
ATOM 1355 C C . VAL A 1 177 ? -18.020 12.148 29.435 1.00 65.12 177 VAL A C 1
ATOM 1357 O O . VAL A 1 177 ? -17.356 11.170 29.768 1.00 65.12 177 VAL A O 1
ATOM 1360 N N . LEU A 1 178 ? -17.776 13.346 29.982 1.00 68.44 178 LEU A N 1
ATOM 1361 C CA . LEU A 1 178 ? -16.654 13.605 30.901 1.00 68.44 178 LEU A CA 1
ATOM 1362 C C . LEU A 1 178 ? -16.691 12.691 32.135 1.00 68.44 178 LEU A C 1
ATOM 1364 O O . LEU A 1 178 ? -15.710 12.021 32.468 1.00 68.44 178 LEU A O 1
ATOM 1368 N N . SER A 1 179 ? -17.849 12.592 32.785 1.00 75.62 179 SER A N 1
ATOM 1369 C CA . SER A 1 179 ? -18.004 11.814 34.021 1.00 75.62 179 SER A CA 1
ATOM 1370 C C . SER A 1 179 ? -18.846 10.555 33.856 1.00 75.62 179 SER A C 1
ATOM 1372 O O . SER A 1 179 ? -18.777 9.696 34.730 1.00 75.62 179 SER A O 1
ATOM 1374 N N . PHE A 1 180 ? -19.611 10.430 32.770 1.00 86.00 180 PHE A N 1
ATOM 1375 C CA . PHE A 1 180 ? -20.584 9.357 32.591 1.00 86.00 180 PHE A CA 1
ATOM 1376 C C . PHE A 1 180 ? -20.740 8.952 31.119 1.00 86.00 180 PHE A C 1
ATOM 1378 O O . PHE A 1 180 ? -20.801 9.830 30.265 1.00 86.00 180 PHE A O 1
ATOM 1385 N N . ILE A 1 181 ? -20.828 7.651 30.827 1.00 88.00 181 ILE A N 1
ATOM 1386 C CA . ILE A 1 181 ? -21.279 7.117 29.530 1.00 88.00 181 ILE A CA 1
ATOM 1387 C C . ILE A 1 181 ? -22.193 5.919 29.757 1.00 88.00 181 ILE A C 1
ATOM 1389 O O . ILE A 1 181 ? -21.925 5.102 30.637 1.00 88.00 181 ILE A O 1
ATOM 1393 N N . GLU A 1 182 ? -23.194 5.776 28.898 1.00 90.62 182 GLU A N 1
ATOM 1394 C CA . GLU A 1 182 ? -23.895 4.520 28.656 1.00 90.62 182 GLU A CA 1
ATOM 1395 C C . GLU A 1 182 ? -23.913 4.250 27.157 1.00 90.62 182 GLU A C 1
ATOM 1397 O O . GLU A 1 182 ? -24.115 5.160 26.351 1.00 90.62 182 GLU A O 1
ATOM 1402 N N . LEU A 1 183 ? -23.669 3.000 26.779 1.00 89.81 183 LEU A N 1
ATOM 1403 C CA . LEU A 1 183 ? -23.739 2.561 25.394 1.00 89.81 183 LEU A CA 1
ATOM 1404 C C . LEU A 1 183 ? -24.339 1.165 25.354 1.00 89.81 183 LEU A C 1
ATOM 1406 O O . LEU A 1 183 ? -23.916 0.270 26.084 1.00 89.81 183 LEU A O 1
ATOM 1410 N N . GLN A 1 184 ? -25.300 0.994 24.453 1.00 92.31 184 GLN A N 1
ATOM 1411 C CA . GLN A 1 184 ? -25.877 -0.295 24.117 1.00 92.31 184 GLN A CA 1
ATOM 1412 C C . GLN A 1 184 ? -25.595 -0.597 22.647 1.00 92.31 184 GLN A C 1
ATOM 1414 O O . GLN A 1 184 ? -25.780 0.264 21.786 1.00 92.31 184 GLN A O 1
ATOM 1419 N N . ILE A 1 185 ? -25.133 -1.810 22.356 1.00 93.25 185 ILE A N 1
ATOM 1420 C CA . ILE A 1 185 ? -24.843 -2.251 20.993 1.00 93.25 185 ILE A CA 1
ATOM 1421 C C . ILE A 1 185 ? -25.223 -3.715 20.809 1.00 93.25 185 ILE A C 1
ATOM 1423 O O . ILE A 1 185 ? -25.023 -4.539 21.698 1.00 93.25 185 ILE A O 1
ATOM 1427 N N . VAL A 1 186 ? -25.744 -4.032 19.625 1.00 93.50 186 VAL A N 1
ATOM 1428 C CA . VAL A 1 186 ? -25.965 -5.404 19.173 1.00 93.50 186 VAL A CA 1
ATOM 1429 C C . VAL A 1 186 ? -25.054 -5.660 17.979 1.00 93.50 186 VAL A C 1
ATOM 1431 O O . VAL A 1 186 ? -25.097 -4.916 17.000 1.00 93.50 186 VAL A O 1
ATOM 1434 N N . PHE A 1 187 ? -24.196 -6.676 18.056 1.00 95.75 187 PHE A N 1
ATOM 1435 C CA . PHE A 1 187 ? -23.208 -6.960 17.008 1.00 95.75 187 PHE A CA 1
ATOM 1436 C C . PHE A 1 187 ? -23.034 -8.460 16.770 1.00 95.75 187 PHE A C 1
ATOM 1438 O O . PHE A 1 187 ? -23.377 -9.276 17.621 1.00 95.75 187 PHE A O 1
ATOM 1445 N N . LYS A 1 188 ? -22.495 -8.814 15.599 1.00 95.06 188 LYS A N 1
ATOM 1446 C CA . LYS A 1 188 ? -22.231 -10.195 15.180 1.00 95.06 188 LYS A CA 1
ATOM 1447 C C . LYS A 1 188 ? -20.788 -10.335 14.680 1.00 95.06 188 LYS A C 1
ATOM 1449 O O . LYS A 1 188 ? -20.513 -9.946 13.542 1.00 95.06 188 LYS A O 1
ATOM 1454 N N . PRO A 1 189 ? -19.840 -10.833 15.495 1.00 96.19 189 PRO A N 1
ATOM 1455 C CA . PRO A 1 189 ? -18.436 -10.902 15.104 1.00 96.19 189 PRO A CA 1
ATOM 1456 C C . PRO A 1 189 ? -18.156 -12.103 14.192 1.00 96.19 189 PRO A C 1
ATOM 1458 O O . PRO A 1 189 ? -18.548 -13.222 14.496 1.00 96.19 189 PRO A O 1
ATOM 1461 N N . TYR A 1 190 ? -17.406 -11.904 13.104 1.00 96.56 190 TYR A N 1
ATOM 1462 C CA . TYR 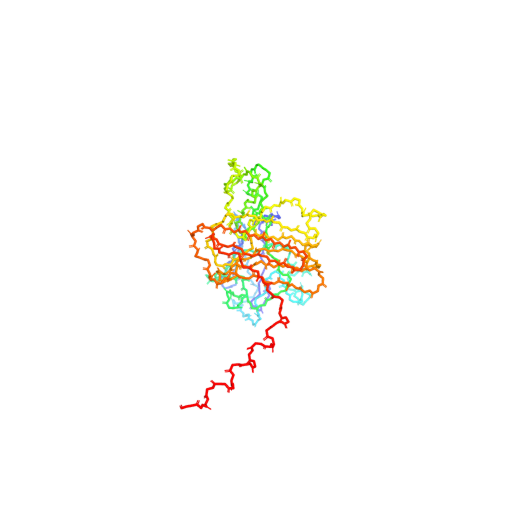A 1 190 ? -16.916 -12.999 12.240 1.00 96.56 190 TYR A CA 1
ATOM 1463 C C . TYR A 1 190 ? -15.448 -13.371 12.491 1.00 96.56 190 TYR A C 1
ATOM 1465 O O . TYR A 1 190 ? -14.923 -14.303 11.885 1.00 96.56 190 TYR A O 1
ATOM 1473 N N . ARG A 1 191 ? -14.761 -12.633 13.368 1.00 97.25 191 ARG A N 1
ATOM 1474 C CA . ARG A 1 191 ? -13.382 -12.894 13.795 1.00 97.25 191 ARG A CA 1
ATOM 1475 C C . ARG A 1 191 ? -13.273 -12.695 15.305 1.00 97.25 191 ARG A C 1
ATOM 1477 O O . ARG A 1 191 ? -13.999 -11.860 15.830 1.00 97.25 191 ARG A O 1
ATOM 1484 N N . PRO A 1 192 ? -12.346 -13.390 15.988 1.00 96.62 192 PRO A N 1
ATOM 1485 C CA . PRO A 1 192 ? -12.171 -13.287 17.440 1.00 96.62 192 PRO A CA 1
ATOM 1486 C C . PRO A 1 192 ? -11.417 -12.024 17.889 1.00 96.62 192 PRO A C 1
ATOM 1488 O O . PRO A 1 192 ? -11.217 -11.829 19.083 1.00 96.62 192 PRO A O 1
ATOM 1491 N N . ASN A 1 193 ? -10.956 -11.187 16.956 1.00 97.62 193 ASN A N 1
ATOM 1492 C CA . ASN A 1 193 ? -10.201 -9.973 17.247 1.00 97.62 193 ASN A CA 1
ATOM 1493 C C . ASN A 1 193 ? -10.743 -8.801 16.424 1.00 97.62 193 ASN A C 1
ATOM 1495 O O . ASN A 1 193 ? -10.971 -8.962 15.222 1.00 97.62 193 ASN A O 1
ATOM 1499 N N . GLY A 1 194 ? -10.905 -7.636 17.050 1.00 96.31 194 GLY A N 1
ATOM 1500 C CA . GLY A 1 194 ? -11.334 -6.410 16.374 1.00 96.31 194 GLY A CA 1
ATOM 1501 C C . GLY A 1 194 ? -11.732 -5.296 17.339 1.00 96.31 194 GLY A C 1
ATOM 1502 O O . GLY A 1 194 ? -12.044 -5.550 18.497 1.00 96.31 194 GLY A O 1
ATOM 1503 N N . VAL A 1 195 ? -11.734 -4.054 16.861 1.00 96.62 195 VAL A N 1
ATOM 1504 C CA . VAL A 1 195 ? -12.224 -2.892 17.618 1.00 96.62 195 VAL A CA 1
ATOM 1505 C C . VAL A 1 195 ? -13.678 -2.639 17.225 1.00 96.62 195 VAL A C 1
ATOM 1507 O O . VAL A 1 195 ? -13.976 -2.571 16.035 1.00 96.62 195 VAL A O 1
ATOM 1510 N N . LEU A 1 196 ? -14.577 -2.511 18.204 1.00 95.38 196 LEU A N 1
ATOM 1511 C CA . LEU A 1 196 ? -15.984 -2.164 17.963 1.00 95.38 196 LEU A CA 1
ATOM 1512 C C . LEU A 1 196 ? -16.170 -0.645 17.935 1.00 95.38 196 LEU A C 1
ATOM 1514 O O . LEU A 1 196 ? -16.812 -0.119 17.033 1.00 95.38 196 LEU A O 1
ATOM 1518 N N . PHE A 1 197 ? -15.587 0.065 18.903 1.00 93.94 197 PHE A N 1
ATOM 1519 C CA . PHE A 1 197 ? -15.482 1.521 18.858 1.00 93.94 197 PHE A CA 1
ATOM 1520 C C . PHE A 1 197 ? -14.234 2.006 19.593 1.00 93.94 197 PHE A C 1
ATOM 1522 O O . PHE A 1 197 ? -13.734 1.351 20.512 1.00 93.94 197 PHE A O 1
ATOM 1529 N N . TYR A 1 198 ? -13.776 3.192 19.205 1.00 93.56 198 TYR A N 1
ATOM 1530 C CA . TYR A 1 198 ? -12.692 3.913 19.854 1.00 93.56 198 TYR A CA 1
ATOM 1531 C C . TYR A 1 198 ? -12.994 5.412 19.841 1.00 93.56 198 TYR A C 1
ATOM 1533 O O . TYR A 1 198 ? -13.389 5.968 18.815 1.00 93.56 198 TYR A O 1
ATOM 1541 N N . ASN A 1 199 ? -12.784 6.073 20.974 1.00 90.88 199 ASN A N 1
ATOM 1542 C CA . ASN A 1 199 ? -12.722 7.524 21.043 1.00 90.88 199 ASN A CA 1
ATOM 1543 C C . ASN A 1 199 ? -11.566 7.921 21.963 1.00 90.88 199 ASN A C 1
ATOM 1545 O O . ASN A 1 199 ? -11.452 7.396 23.067 1.00 90.88 199 ASN A O 1
ATOM 1549 N N . GLY A 1 200 ? -10.702 8.819 21.500 1.00 89.69 200 GLY A N 1
ATOM 1550 C CA . GLY A 1 200 ? -9.518 9.256 22.233 1.00 89.69 200 GLY A CA 1
ATOM 1551 C C . GLY A 1 200 ? -9.241 10.737 22.017 1.00 89.69 200 GLY A C 1
ATOM 1552 O O . GLY A 1 200 ? -9.784 11.344 21.091 1.00 89.69 200 GLY A O 1
ATOM 1553 N N . TYR A 1 201 ? -8.410 11.318 22.881 1.00 83.19 201 TYR A N 1
ATOM 1554 C CA . TYR A 1 201 ? -8.071 12.741 22.830 1.00 83.19 201 TYR A CA 1
ATOM 1555 C C . TYR A 1 201 ? -7.325 13.122 21.543 1.00 83.19 201 TYR A C 1
ATOM 1557 O O . TYR A 1 201 ? -7.590 14.171 20.954 1.00 83.19 201 TYR A O 1
ATOM 1565 N N . 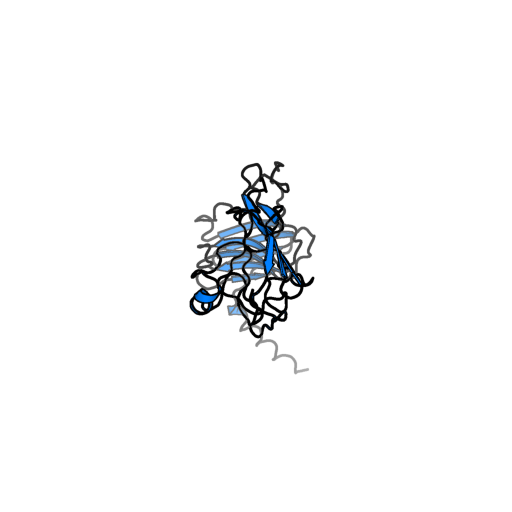LYS A 1 202 ? -6.416 12.256 21.080 1.00 80.38 202 LYS A N 1
ATOM 1566 C CA . LYS A 1 202 ? -5.665 12.425 19.834 1.00 80.38 202 LYS A CA 1
ATOM 1567 C C . LYS A 1 202 ? -5.597 11.121 19.047 1.00 80.38 202 LYS A C 1
ATOM 1569 O O . LYS A 1 202 ? -5.565 10.032 19.611 1.00 80.38 202 LYS A O 1
ATOM 1574 N N . MET A 1 203 ? -5.510 11.250 17.723 1.00 76.50 203 MET A N 1
ATOM 1575 C CA . MET A 1 203 ? -5.359 10.112 16.805 1.00 76.50 203 MET A CA 1
ATOM 1576 C C . MET A 1 203 ? -3.968 9.459 16.863 1.00 76.50 203 MET A C 1
ATOM 1578 O O . MET A 1 203 ? -3.796 8.357 16.356 1.00 76.50 203 MET A O 1
ATOM 1582 N N . ASP A 1 204 ? -2.982 10.116 17.482 1.00 81.69 204 ASP A N 1
ATOM 1583 C CA . ASP A 1 204 ? -1.635 9.568 17.704 1.00 81.69 204 ASP A CA 1
ATOM 1584 C C . ASP A 1 204 ? -1.573 8.554 18.866 1.00 81.69 204 ASP A C 1
ATOM 1586 O O . ASP A 1 204 ? -0.502 8.044 19.189 1.00 81.69 204 ASP A O 1
ATOM 1590 N N . GLY A 1 205 ? -2.718 8.257 19.493 1.00 79.00 205 GLY A N 1
ATOM 1591 C CA . GLY A 1 205 ? -2.831 7.320 20.608 1.00 79.00 205 GLY A CA 1
ATOM 1592 C C . GLY A 1 205 ? -2.426 7.903 21.962 1.00 79.00 205 GLY A C 1
ATOM 1593 O O . GLY A 1 205 ? -2.384 7.160 22.941 1.00 79.00 205 GLY A O 1
ATOM 1594 N N . THR A 1 206 ? -2.132 9.205 22.047 1.00 82.56 206 THR A N 1
ATOM 1595 C CA . THR A 1 206 ? -1.800 9.869 23.313 1.00 82.56 206 THR A CA 1
ATOM 1596 C C . THR A 1 206 ? -3.023 10.506 23.981 1.00 82.56 206 THR A C 1
ATOM 1598 O O . THR A 1 206 ? -3.910 11.059 23.327 1.00 82.56 206 THR A O 1
ATOM 1601 N N . GLY A 1 207 ? -3.038 10.472 25.316 1.00 85.44 207 GLY A N 1
ATOM 1602 C CA . GLY A 1 207 ? -4.102 11.037 26.150 1.00 85.44 207 GLY A CA 1
ATOM 1603 C C . GLY A 1 207 ? -5.212 10.044 26.500 1.00 85.44 207 GLY A C 1
ATOM 1604 O O . GLY A 1 207 ? -5.082 8.838 26.293 1.00 85.44 207 GLY A O 1
ATOM 1605 N N . ASP A 1 208 ? -6.293 10.577 27.063 1.00 87.81 208 ASP A N 1
ATOM 1606 C CA . ASP A 1 208 ? -7.441 9.800 27.527 1.00 87.81 208 ASP A CA 1
ATOM 1607 C C . ASP A 1 208 ? -8.144 9.095 26.365 1.00 87.81 208 ASP A C 1
ATOM 1609 O O . ASP A 1 208 ? -8.242 9.630 25.253 1.00 87.81 208 ASP A O 1
ATOM 1613 N N . PHE A 1 209 ? -8.666 7.899 26.628 1.00 91.19 209 PHE A N 1
ATOM 1614 C CA . PHE A 1 209 ? -9.425 7.143 25.640 1.00 91.19 209 PHE A CA 1
ATOM 1615 C C . PHE A 1 209 ? -10.511 6.285 26.275 1.00 91.19 209 PHE A C 1
ATOM 1617 O O . PHE A 1 209 ? -10.490 5.974 27.464 1.00 91.19 209 PHE A O 1
ATOM 1624 N N . ILE A 1 210 ? -11.442 5.853 25.436 1.00 91.88 210 ILE A N 1
ATOM 1625 C CA . ILE A 1 210 ? -12.444 4.841 25.731 1.00 91.88 210 ILE A CA 1
ATOM 1626 C C . ILE A 1 210 ? -12.623 3.936 24.508 1.00 91.88 210 ILE A C 1
ATOM 1628 O O . ILE A 1 210 ? -12.608 4.396 23.365 1.00 91.88 210 ILE A O 1
ATOM 1632 N N . SER A 1 211 ? -12.746 2.630 24.725 1.00 94.75 211 SER A N 1
ATOM 1633 C CA . SER A 1 211 ? -12.863 1.658 23.637 1.00 94.75 211 SER A CA 1
ATOM 1634 C C . SER A 1 211 ? -13.558 0.375 24.065 1.00 94.75 211 SER A C 1
ATOM 1636 O O . SER A 1 211 ? -13.483 -0.028 25.228 1.00 94.75 211 SER A O 1
ATOM 1638 N N . LEU A 1 212 ? -14.172 -0.294 23.095 1.00 96.75 212 LEU A N 1
ATOM 1639 C CA . LEU A 1 212 ? -14.707 -1.643 23.231 1.00 96.75 212 LEU A CA 1
ATOM 1640 C C . LEU A 1 212 ? -14.067 -2.531 22.171 1.00 96.75 212 LEU A C 1
ATOM 1642 O O . LEU A 1 212 ? -14.090 -2.205 20.984 1.00 96.75 212 LEU A O 1
ATOM 1646 N N . ASN A 1 213 ? -13.479 -3.640 22.606 1.00 97.56 213 ASN A N 1
ATOM 1647 C CA . ASN A 1 213 ? -12.604 -4.460 21.776 1.00 97.56 213 ASN A CA 1
ATOM 1648 C C . ASN A 1 213 ? -12.938 -5.936 21.949 1.00 97.56 213 ASN A C 1
ATOM 1650 O O . ASN A 1 213 ? -13.213 -6.378 23.057 1.00 97.56 213 ASN A O 1
ATOM 1654 N N . LEU A 1 214 ? -12.842 -6.709 20.879 1.00 97.88 214 LEU A N 1
ATOM 1655 C CA . LEU A 1 214 ? -12.793 -8.160 20.935 1.00 97.88 214 LEU A CA 1
ATOM 1656 C C . LEU A 1 214 ? -11.323 -8.594 20.899 1.00 97.88 214 LEU A C 1
ATOM 1658 O O . LEU A 1 214 ? -10.591 -8.209 19.985 1.00 97.88 214 LEU A O 1
ATOM 1662 N N . ILE A 1 215 ? -10.887 -9.368 21.893 1.00 97.69 215 ILE A N 1
ATOM 1663 C CA . ILE A 1 215 ? -9.512 -9.860 22.031 1.00 97.69 215 ILE A CA 1
ATOM 1664 C C . ILE A 1 215 ? -9.544 -11.355 22.344 1.00 97.69 215 ILE A C 1
ATOM 1666 O O . ILE A 1 215 ? -9.945 -11.774 23.432 1.00 97.69 215 ILE A O 1
ATOM 1670 N N . ASN A 1 216 ? -9.086 -12.171 21.395 1.00 96.69 216 ASN A N 1
ATOM 1671 C CA . ASN A 1 216 ? -9.114 -13.635 21.460 1.00 96.69 216 ASN A CA 1
ATOM 1672 C C . ASN A 1 216 ? -10.506 -14.197 21.806 1.00 96.69 216 ASN A C 1
ATOM 1674 O O . ASN A 1 216 ? -10.624 -15.152 22.567 1.00 96.69 216 ASN A O 1
ATOM 1678 N N . GLY A 1 217 ? -11.557 -13.576 21.270 1.00 96.50 217 GLY A N 1
ATOM 1679 C CA . GLY A 1 217 ? -12.956 -13.933 21.501 1.00 96.50 217 GLY A CA 1
ATOM 1680 C C . GLY A 1 217 ? -13.584 -13.264 22.721 1.00 96.50 217 GLY A C 1
ATOM 1681 O O . GLY A 1 217 ? -14.797 -13.282 22.844 1.00 96.50 217 GLY A O 1
ATOM 1682 N N . TYR A 1 218 ? -12.816 -12.627 23.601 1.00 97.38 218 TYR A N 1
ATOM 1683 C CA . TYR A 1 218 ? -13.361 -11.969 24.788 1.00 97.38 218 TYR A CA 1
ATOM 1684 C C . TYR A 1 218 ? -13.630 -10.499 24.524 1.00 97.38 218 TYR A C 1
ATOM 1686 O O . TYR A 1 218 ? -12.833 -9.828 23.866 1.00 97.38 218 TYR A O 1
ATOM 1694 N N . LEU A 1 219 ? -14.720 -9.985 25.076 1.00 97.00 219 LEU A N 1
ATOM 1695 C CA . LEU A 1 219 ? -15.044 -8.572 24.982 1.00 97.00 219 LEU A CA 1
ATOM 1696 C C . LEU A 1 219 ? -14.345 -7.806 26.098 1.00 97.00 219 LEU A C 1
ATOM 1698 O O . LEU A 1 219 ? -14.438 -8.179 27.263 1.00 97.00 219 LEU A O 1
ATOM 1702 N N . GLU A 1 220 ? -13.663 -6.727 25.745 1.00 97.31 220 GLU A N 1
ATOM 1703 C CA . GLU A 1 220 ? -12.943 -5.863 26.665 1.00 97.31 220 GLU A CA 1
ATOM 1704 C C . GLU A 1 220 ? -13.368 -4.408 26.509 1.00 97.31 220 GLU A C 1
ATOM 1706 O O . GLU A 1 220 ? -13.116 -3.769 25.482 1.00 97.31 220 GLU A O 1
ATOM 1711 N N . PHE A 1 221 ? -13.952 -3.869 27.573 1.00 96.12 221 PHE A N 1
ATOM 1712 C CA . PHE A 1 221 ? -14.206 -2.451 27.740 1.00 96.12 221 PHE A CA 1
ATOM 1713 C C . PHE A 1 221 ? -13.003 -1.797 28.427 1.00 96.12 221 PHE A C 1
ATOM 1715 O O . PHE A 1 221 ? -12.621 -2.181 29.536 1.00 96.12 221 PHE A O 1
ATOM 1722 N N . ARG A 1 222 ? -12.376 -0.831 27.751 1.00 94.38 222 ARG A N 1
ATOM 1723 C CA . ARG A 1 222 ? -11.154 -0.165 28.214 1.00 94.38 222 ARG A CA 1
ATOM 1724 C C . ARG A 1 222 ? -11.330 1.343 28.233 1.00 94.38 222 ARG A C 1
ATOM 1726 O O . ARG A 1 222 ? -11.840 1.898 27.262 1.00 94.38 222 ARG A O 1
ATOM 1733 N N . PHE A 1 223 ? -10.856 2.002 29.283 1.00 91.62 223 PHE A N 1
ATOM 1734 C CA . PHE A 1 223 ? -10.820 3.462 29.349 1.00 91.62 223 PHE A CA 1
ATOM 1735 C C . PHE A 1 223 ? -9.663 3.969 30.210 1.00 91.62 223 PHE A C 1
ATOM 1737 O O . PHE A 1 223 ? -9.318 3.344 31.211 1.00 91.62 223 PHE A O 1
ATOM 1744 N N . ASP A 1 224 ? -9.084 5.106 29.837 1.00 87.56 224 ASP A N 1
ATOM 1745 C CA . ASP A 1 224 ? -8.037 5.809 30.586 1.00 87.56 224 ASP A CA 1
ATOM 1746 C C . ASP A 1 224 ? -8.462 7.260 30.837 1.00 87.56 224 ASP A C 1
ATOM 1748 O O . ASP A 1 224 ? -9.042 7.900 29.963 1.00 87.56 224 ASP A O 1
ATOM 1752 N N . LEU A 1 225 ? -8.186 7.739 32.050 1.00 81.00 225 LEU A N 1
ATOM 1753 C CA . LEU A 1 225 ? -8.509 9.076 32.562 1.00 81.00 225 LEU A CA 1
ATOM 1754 C C . LEU A 1 225 ? -7.244 9.783 33.095 1.00 81.00 225 LEU A C 1
ATOM 1756 O O . LEU A 1 225 ? -7.313 10.552 34.057 1.00 81.00 225 LEU A O 1
ATOM 1760 N N . GLY A 1 226 ? -6.070 9.415 32.572 1.00 77.44 226 GLY A N 1
ATOM 1761 C CA . GLY A 1 226 ? -4.773 10.015 32.888 1.00 77.44 226 GLY A CA 1
ATOM 1762 C C . GLY A 1 226 ? -3.952 9.294 33.962 1.00 77.44 226 GLY A C 1
ATOM 1763 O O . GLY A 1 226 ? -2.890 9.781 34.345 1.00 77.44 226 GLY A O 1
ATOM 1764 N N . THR A 1 227 ? -4.406 8.140 34.465 1.00 78.12 227 THR A N 1
ATOM 1765 C CA . THR A 1 227 ? -3.680 7.346 35.486 1.00 78.12 227 THR A CA 1
ATOM 1766 C C . THR A 1 227 ? -3.377 5.913 35.051 1.00 78.12 227 THR A C 1
ATOM 1768 O O . THR A 1 227 ? -2.890 5.121 35.859 1.00 78.12 227 THR A O 1
ATOM 1771 N N . GLY A 1 228 ? -3.664 5.574 33.795 1.00 79.50 228 GLY A N 1
ATOM 1772 C CA . GLY A 1 228 ? -3.543 4.232 33.246 1.00 79.50 228 GLY A CA 1
ATOM 1773 C C . GLY A 1 228 ? -4.908 3.590 33.001 1.00 79.50 228 GLY A C 1
ATOM 1774 O O . GLY A 1 228 ? -5.879 3.838 33.721 1.00 79.50 228 GLY A O 1
ATOM 1775 N N . ALA A 1 229 ? -4.963 2.735 31.981 1.00 85.56 229 ALA A N 1
ATOM 1776 C CA . ALA A 1 229 ? -6.203 2.146 31.499 1.00 85.56 229 ALA A CA 1
ATOM 1777 C C . ALA A 1 229 ? -6.836 1.153 32.492 1.00 85.56 229 ALA A C 1
ATOM 1779 O O . ALA A 1 229 ? -6.220 0.162 32.899 1.00 85.56 229 ALA A O 1
ATOM 1780 N N . ALA A 1 230 ? -8.111 1.373 32.809 1.00 90.69 230 ALA A N 1
ATOM 1781 C CA . ALA A 1 230 ? -8.992 0.360 33.372 1.00 90.69 230 ALA A CA 1
ATOM 1782 C C . ALA A 1 230 ? -9.425 -0.618 32.268 1.00 90.69 230 ALA A C 1
ATOM 1784 O O . ALA A 1 230 ? -9.660 -0.212 31.129 1.00 90.69 230 ALA A O 1
ATOM 1785 N N . VAL A 1 231 ? -9.530 -1.907 32.605 1.00 94.19 231 VAL A N 1
ATOM 1786 C CA . VAL A 1 231 ? -9.945 -2.974 31.680 1.00 94.19 231 VAL A CA 1
ATOM 1787 C C . VAL A 1 231 ? -10.997 -3.840 32.363 1.00 94.19 231 VAL A C 1
ATOM 1789 O O . VAL A 1 231 ? -10.731 -4.415 33.418 1.00 94.19 231 VAL A O 1
ATOM 1792 N N . ILE A 1 232 ? -12.173 -3.944 31.749 1.00 94.50 232 ILE A N 1
ATOM 1793 C CA . ILE A 1 232 ? -13.276 -4.815 32.166 1.00 94.50 232 ILE A CA 1
ATOM 1794 C C . ILE A 1 232 ? -13.501 -5.819 31.043 1.00 94.50 232 ILE A C 1
ATOM 1796 O O . ILE A 1 232 ? -13.678 -5.420 29.895 1.00 94.50 232 ILE A O 1
ATOM 1800 N N . ARG A 1 233 ? -13.456 -7.112 31.356 1.00 95.38 233 ARG A N 1
ATOM 1801 C CA . ARG A 1 233 ? -13.485 -8.197 30.369 1.00 95.38 233 ARG A CA 1
ATOM 1802 C C . ARG A 1 233 ? -14.674 -9.119 30.622 1.00 95.38 233 ARG A C 1
ATOM 1804 O O . ARG A 1 233 ? -15.019 -9.335 31.781 1.00 95.38 233 ARG A O 1
ATOM 1811 N N . SER A 1 234 ? -15.277 -9.653 29.560 1.00 94.94 234 SER A N 1
ATOM 1812 C CA . SER A 1 234 ? -16.281 -10.717 29.670 1.00 94.94 234 SER A CA 1
ATOM 1813 C C . SER A 1 234 ? -15.682 -11.957 30.339 1.00 94.94 234 SER A C 1
ATOM 1815 O O . SER A 1 234 ? -14.502 -12.258 30.154 1.00 94.94 234 SER A O 1
ATOM 1817 N N . GLU A 1 235 ? -16.484 -12.673 31.124 1.00 91.12 235 GLU A N 1
ATOM 1818 C CA . GLU A 1 235 ? -16.042 -13.902 31.798 1.00 91.12 235 GLU A CA 1
ATOM 1819 C C . GLU A 1 235 ? -15.735 -15.008 30.782 1.00 91.12 235 GLU A C 1
ATOM 1821 O O . GLU A 1 235 ? -14.673 -15.626 30.828 1.00 91.12 235 GLU A O 1
ATOM 1826 N N . GLU A 1 236 ? -16.621 -15.161 29.800 1.00 92.88 236 GLU A N 1
ATOM 1827 C CA . GLU A 1 236 ? -16.517 -16.152 28.735 1.00 92.88 236 GLU A CA 1
ATOM 1828 C C . GLU A 1 236 ? -16.233 -15.491 27.373 1.00 92.88 236 GLU A C 1
ATOM 1830 O O . GLU A 1 236 ? -16.572 -14.313 27.157 1.00 92.88 236 GLU A O 1
ATOM 1835 N N . PRO A 1 237 ? -15.597 -16.217 26.435 1.00 95.88 237 PRO A N 1
ATOM 1836 C CA . PRO A 1 237 ? -15.455 -15.761 25.062 1.00 95.88 237 PRO A CA 1
ATOM 1837 C C . PRO A 1 237 ? -16.816 -15.758 24.354 1.00 95.88 237 PRO A C 1
ATOM 1839 O O . PRO A 1 237 ? -17.652 -16.637 24.556 1.00 95.88 237 PRO A O 1
ATOM 1842 N N . LEU A 1 238 ? -17.020 -14.780 23.478 1.00 95.31 238 LEU A N 1
ATOM 1843 C CA . LEU A 1 238 ? -18.212 -14.660 22.656 1.00 95.31 238 LEU A CA 1
ATOM 1844 C C . LEU A 1 238 ? -18.082 -15.533 21.397 1.00 95.31 238 LEU A C 1
ATOM 1846 O O . LEU A 1 238 ? -17.095 -15.394 20.661 1.00 95.31 238 LEU A O 1
ATOM 1850 N N . PRO A 1 239 ? -19.058 -16.418 21.123 1.00 95.69 239 PRO A N 1
ATOM 1851 C CA . PRO A 1 239 ? -19.092 -17.207 19.896 1.00 95.69 239 PRO A CA 1
ATOM 1852 C C . PRO A 1 239 ? -19.065 -16.340 18.631 1.00 95.69 239 PRO A C 1
ATOM 1854 O O . PRO A 1 239 ? -19.840 -15.403 18.467 1.00 95.69 239 PRO A O 1
ATOM 1857 N N . VAL A 1 240 ? -18.194 -16.670 17.676 1.00 96.12 240 VAL A N 1
ATOM 1858 C CA . VAL A 1 240 ? -18.218 -16.003 16.366 1.00 96.12 240 VAL A CA 1
ATOM 1859 C C . VAL A 1 240 ? -19.425 -16.466 15.550 1.00 96.12 240 VAL A C 1
ATOM 1861 O O . VAL A 1 240 ? -19.821 -17.626 15.602 1.00 96.12 240 VAL A O 1
ATOM 1864 N N . GLY A 1 241 ? -19.985 -15.569 14.744 1.00 93.50 241 GLY A N 1
ATOM 1865 C CA . GLY A 1 241 ? -21.129 -15.865 13.887 1.00 93.50 241 GLY A CA 1
ATOM 1866 C C . GLY A 1 241 ? -22.481 -15.829 14.602 1.00 93.50 241 GLY A C 1
ATOM 1867 O O . GLY A 1 241 ? -23.480 -16.187 13.975 1.00 93.50 241 GLY A O 1
ATOM 1868 N N . GLU A 1 242 ? -22.544 -15.340 15.842 1.00 94.12 242 GLU A N 1
ATOM 1869 C CA . GLU A 1 242 ? -23.773 -15.156 16.622 1.00 94.12 242 GLU A CA 1
ATOM 1870 C C . GLU A 1 242 ? -23.996 -13.685 16.992 1.00 94.12 242 GLU A C 1
ATOM 1872 O O . GLU A 1 242 ? -23.061 -12.887 17.014 1.00 94.12 242 GLU A O 1
ATOM 1877 N N . TRP A 1 243 ? -25.255 -13.301 17.215 1.00 92.69 243 TRP A N 1
ATOM 1878 C CA . TRP A 1 243 ? -25.594 -11.953 17.671 1.00 92.69 243 TRP A CA 1
ATOM 1879 C C . TRP A 1 243 ? -25.379 -11.833 19.178 1.00 92.69 243 TRP A C 1
ATOM 1881 O O . TRP A 1 243 ? -25.790 -12.713 19.934 1.00 92.69 243 TRP A O 1
ATOM 1891 N N . HIS A 1 244 ? -24.800 -10.715 19.610 1.00 94.62 244 HIS A N 1
ATOM 1892 C CA . HIS A 1 244 ? -24.584 -10.408 21.017 1.00 94.62 244 HIS A CA 1
ATOM 1893 C C . HIS A 1 244 ? -25.127 -9.037 21.377 1.00 94.62 244 HIS A C 1
ATOM 1895 O O . HIS A 1 244 ? -24.859 -8.068 20.666 1.00 94.62 244 HIS A O 1
ATOM 1901 N N . SER A 1 245 ? -25.853 -8.966 22.491 1.00 93.44 245 SER A N 1
ATOM 1902 C CA . SER A 1 245 ? -26.320 -7.715 23.094 1.00 93.44 245 SER A CA 1
ATOM 1903 C C . SER A 1 245 ? -25.330 -7.293 24.167 1.00 93.44 245 SER A C 1
ATOM 1905 O O . SER A 1 245 ? -24.982 -8.092 25.034 1.00 93.44 245 SER A O 1
ATOM 1907 N N . VAL A 1 246 ? -24.847 -6.058 24.102 1.00 94.88 246 VAL A N 1
ATOM 1908 C CA . VAL A 1 246 ? -23.881 -5.523 25.059 1.00 94.88 246 VAL A CA 1
ATOM 1909 C C . VAL A 1 246 ? -24.372 -4.201 25.596 1.00 94.88 246 VAL A C 1
ATOM 1911 O O . VAL A 1 246 ? -24.740 -3.310 24.829 1.00 94.88 246 VAL A O 1
ATOM 1914 N N . PHE A 1 247 ? -24.287 -4.060 26.911 1.00 93.75 247 PHE A N 1
ATOM 1915 C CA . PHE A 1 247 ? -24.419 -2.789 27.596 1.00 93.75 247 PHE A CA 1
ATOM 1916 C C . PHE A 1 247 ? -23.124 -2.484 28.348 1.00 93.75 247 PHE A C 1
ATOM 1918 O O . PHE A 1 247 ? -22.588 -3.321 29.075 1.00 93.75 247 PHE A O 1
ATOM 1925 N N . ILE A 1 248 ? -22.613 -1.272 28.164 1.00 93.38 248 ILE A N 1
ATOM 1926 C CA . ILE A 1 248 ? -21.514 -0.735 28.960 1.00 93.38 248 ILE A CA 1
ATOM 1927 C C . ILE A 1 248 ? -21.962 0.545 29.639 1.00 93.38 248 ILE A C 1
ATOM 1929 O O . ILE A 1 248 ? -22.687 1.357 29.060 1.00 93.38 248 ILE A O 1
ATOM 1933 N N . SER A 1 249 ? -21.460 0.757 30.847 1.00 93.06 249 SER A N 1
ATOM 1934 C CA . SER A 1 249 ? -21.532 2.065 31.475 1.00 93.06 249 SER A CA 1
ATOM 1935 C C . SER A 1 249 ? -20.238 2.408 32.183 1.00 93.06 249 SER A C 1
ATOM 1937 O O . SER A 1 249 ? -19.469 1.535 32.588 1.00 93.06 249 SER A O 1
ATOM 1939 N N . ARG A 1 250 ? -19.969 3.701 32.307 1.00 91.69 250 ARG A N 1
ATOM 1940 C CA . ARG A 1 250 ? -18.850 4.224 33.087 1.00 91.69 250 ARG A CA 1
ATOM 1941 C C . ARG A 1 250 ? -19.342 5.413 33.881 1.00 91.69 250 ARG A C 1
ATOM 1943 O O . ARG A 1 250 ? -19.936 6.307 33.292 1.00 91.69 250 ARG A O 1
ATOM 1950 N N . THR A 1 251 ? -19.005 5.461 35.164 1.00 89.88 251 THR A N 1
ATOM 1951 C CA . THR A 1 251 ? -19.198 6.627 36.030 1.00 89.88 251 THR A CA 1
ATOM 1952 C C . THR A 1 251 ? -17.881 6.919 36.735 1.00 89.88 251 THR A C 1
ATOM 1954 O O . THR A 1 251 ? -17.449 6.176 37.613 1.00 89.88 251 THR A O 1
ATOM 1957 N N . GLY A 1 252 ? -17.197 7.993 36.341 1.00 85.75 252 GLY A N 1
ATOM 1958 C CA . GLY A 1 252 ? -15.854 8.287 36.836 1.00 85.75 252 GLY A CA 1
ATOM 1959 C C . GLY A 1 252 ? -14.889 7.133 36.542 1.00 85.75 252 GLY A C 1
ATOM 1960 O O . GLY A 1 252 ? -14.676 6.789 35.379 1.00 85.75 252 GLY A O 1
ATOM 1961 N N . ARG A 1 253 ? -14.299 6.550 37.591 1.00 84.75 253 ARG A N 1
ATOM 1962 C CA . ARG A 1 253 ? -13.367 5.412 37.483 1.00 84.75 253 ARG A CA 1
ATOM 1963 C C . ARG A 1 253 ? -14.056 4.047 37.500 1.00 84.75 253 ARG A C 1
ATOM 1965 O O . ARG A 1 253 ? -13.393 3.046 37.243 1.00 84.75 253 ARG A O 1
ATOM 1972 N N . ASP A 1 254 ? -15.351 4.014 37.783 1.00 88.19 254 ASP A N 1
ATOM 1973 C CA . ASP A 1 254 ? -16.121 2.782 37.840 1.00 88.19 254 ASP A CA 1
ATOM 1974 C C . ASP A 1 254 ? -16.688 2.467 36.459 1.00 88.19 254 ASP A C 1
ATOM 1976 O O . ASP A 1 254 ? -17.143 3.362 35.742 1.00 88.19 254 ASP A O 1
ATOM 1980 N N . GLY A 1 255 ? -16.679 1.190 36.087 1.00 91.31 255 GLY A N 1
ATOM 1981 C CA . GLY A 1 255 ? -17.265 0.722 34.839 1.00 91.31 255 GLY A CA 1
ATOM 1982 C C . GLY A 1 255 ? -18.072 -0.557 35.021 1.00 91.31 255 GLY A C 1
ATOM 1983 O O . GLY A 1 255 ? -17.865 -1.321 35.969 1.00 91.31 255 GLY A O 1
ATOM 1984 N N . ILE A 1 256 ? -18.997 -0.771 34.093 1.00 91.69 256 ILE A N 1
ATOM 1985 C CA . ILE A 1 256 ? -19.898 -1.916 34.017 1.00 91.69 256 ILE A CA 1
ATOM 1986 C C . ILE A 1 256 ? -19.825 -2.472 32.597 1.00 91.69 256 ILE A C 1
ATOM 1988 O O . ILE A 1 256 ? -19.809 -1.712 31.628 1.00 91.69 256 ILE A O 1
ATOM 1992 N N . LEU A 1 257 ? -19.791 -3.798 32.499 1.00 93.88 257 LEU A N 1
ATOM 1993 C CA . LEU A 1 257 ? -19.935 -4.545 31.256 1.00 93.88 257 LEU A CA 1
ATOM 1994 C C . LEU A 1 257 ? -21.004 -5.622 31.464 1.00 93.88 257 LEU A C 1
ATOM 1996 O O . LEU A 1 257 ? -20.923 -6.412 32.404 1.00 93.88 257 LEU A O 1
ATOM 2000 N N . GLU A 1 258 ? -21.992 -5.644 30.581 1.00 91.50 258 GLU A N 1
ATOM 2001 C CA . GLU A 1 258 ? -23.096 -6.601 30.553 1.00 91.50 258 GLU A CA 1
ATOM 2002 C C . GLU A 1 258 ? -23.196 -7.194 29.140 1.00 91.50 258 GLU A C 1
ATOM 2004 O O . GLU A 1 258 ? -23.101 -6.462 28.153 1.00 91.50 258 GLU A O 1
ATOM 2009 N N . VAL A 1 259 ? -23.335 -8.520 29.039 1.00 92.81 259 VAL A N 1
ATOM 2010 C CA . VAL A 1 259 ? -23.327 -9.269 27.771 1.00 92.81 259 VAL A CA 1
ATOM 2011 C C . VAL A 1 259 ? -24.486 -10.273 27.761 1.00 92.81 259 VAL A C 1
ATOM 2013 O O . VAL A 1 259 ? -24.640 -11.023 28.717 1.00 92.81 259 VAL A O 1
ATOM 2016 N N . ASN A 1 260 ? -25.266 -10.325 26.676 1.00 85.44 260 ASN A N 1
ATOM 2017 C CA . ASN A 1 260 ? -26.328 -11.307 26.394 1.00 85.44 260 ASN A CA 1
ATOM 2018 C C . ASN A 1 260 ? -27.365 -11.490 27.523 1.00 85.44 260 ASN A C 1
ATOM 2020 O O . ASN A 1 260 ? -27.701 -12.622 27.866 1.00 85.44 260 ASN A O 1
ATOM 2024 N N . ASP A 1 261 ? -27.847 -10.387 28.105 1.00 66.44 261 ASP A N 1
ATOM 2025 C CA . ASP A 1 261 ? -28.850 -10.372 29.187 1.00 66.44 261 ASP A CA 1
ATOM 2026 C C . ASP A 1 261 ? -28.399 -11.090 30.486 1.00 66.44 261 ASP A C 1
ATOM 2028 O O . ASP A 1 261 ? -29.216 -11.530 31.300 1.00 66.44 261 ASP A O 1
ATOM 2032 N N . GLN A 1 262 ? -27.081 -11.212 30.701 1.00 59.47 262 GLN A N 1
ATOM 2033 C CA . GLN A 1 262 ? -26.488 -11.707 31.951 1.00 59.47 262 GLN A CA 1
ATOM 2034 C C . GLN A 1 262 ? -26.503 -10.642 33.072 1.00 59.47 262 GLN A C 1
ATOM 2036 O O . GLN A 1 262 ? -26.590 -9.450 32.791 1.00 59.47 262 GLN A O 1
ATOM 2041 N N . PRO A 1 263 ? -26.382 -11.021 34.364 1.00 50.78 263 PRO A N 1
ATOM 2042 C CA . PRO A 1 263 ? -26.337 -10.064 35.474 1.00 50.78 263 PRO A CA 1
ATOM 2043 C C . PRO A 1 263 ? -25.186 -9.046 35.350 1.00 50.78 263 PRO A C 1
ATOM 2045 O O . PRO A 1 263 ? -24.079 -9.394 34.948 1.00 50.78 263 PRO A O 1
ATOM 2048 N N . ARG A 1 264 ? -25.423 -7.790 35.762 1.00 46.97 264 ARG A N 1
ATOM 2049 C CA . ARG A 1 264 ? -24.437 -6.688 35.735 1.00 46.97 264 ARG A CA 1
ATOM 2050 C C . ARG A 1 264 ? -23.170 -7.007 36.536 1.00 46.97 264 ARG A C 1
ATOM 2052 O O . ARG A 1 264 ? -23.215 -7.048 37.767 1.00 46.97 264 ARG A O 1
ATOM 2059 N N . TRP A 1 265 ? -22.022 -7.095 35.866 1.00 47.75 265 TRP A N 1
ATOM 2060 C CA . TRP A 1 265 ? -20.718 -7.219 36.522 1.00 47.75 265 TRP A CA 1
ATOM 2061 C C . TRP A 1 265 ? -20.115 -5.835 36.807 1.00 47.75 265 TRP A C 1
ATOM 2063 O O . TRP A 1 265 ? -19.884 -5.037 35.898 1.00 47.75 265 TRP A O 1
ATOM 2073 N N . LYS A 1 266 ? -19.846 -5.541 38.087 1.00 43.34 266 LYS A N 1
ATOM 2074 C CA . LYS A 1 266 ? -19.064 -4.370 38.522 1.00 43.34 266 LYS A CA 1
ATOM 2075 C C . LYS A 1 266 ? -17.605 -4.783 38.692 1.00 43.34 266 LYS A C 1
ATOM 2077 O O . LYS A 1 266 ? -17.321 -5.696 39.464 1.00 43.34 266 LYS A O 1
ATOM 2082 N N . ALA A 1 267 ? -16.677 -4.102 38.027 1.00 43.25 267 ALA A N 1
ATOM 2083 C CA . ALA A 1 267 ? -15.257 -4.297 38.307 1.00 43.25 267 ALA A CA 1
ATOM 2084 C C . ALA A 1 267 ? -14.876 -3.595 39.624 1.00 43.25 267 ALA A C 1
ATOM 2086 O O . ALA A 1 267 ? -15.151 -2.410 39.798 1.00 43.25 267 ALA A O 1
ATOM 2087 N N . LEU A 1 268 ? -14.226 -4.316 40.545 1.00 41.12 268 LEU A N 1
ATOM 2088 C CA . LEU A 1 268 ? -13.546 -3.724 41.703 1.00 41.12 268 LEU A CA 1
ATOM 2089 C C . LEU A 1 268 ? -12.084 -3.388 41.335 1.00 41.12 268 LEU A C 1
ATOM 2091 O O . LEU A 1 268 ? -11.446 -4.164 40.616 1.00 41.12 268 LEU A O 1
ATOM 2095 N N . PRO A 1 269 ? -11.519 -2.267 41.822 1.00 34.16 269 PRO A N 1
ATOM 2096 C CA . PRO A 1 269 ? -10.141 -1.873 41.534 1.00 34.16 269 PRO A CA 1
ATOM 2097 C C . PRO A 1 269 ? -9.104 -2.906 42.014 1.00 34.16 269 PRO A C 1
ATOM 2099 O O . PRO A 1 269 ? -9.263 -3.558 43.048 1.00 34.16 269 PRO A O 1
ATOM 2102 N N . ARG A 1 270 ? -7.986 -3.009 41.275 1.00 44.41 270 ARG A N 1
ATOM 2103 C CA . ARG A 1 270 ? -6.877 -3.969 41.491 1.00 44.41 270 ARG A CA 1
ATOM 2104 C C . ARG A 1 270 ? -6.251 -3.960 42.898 1.00 44.41 270 ARG A C 1
ATOM 2106 O O . ARG A 1 270 ? -5.544 -4.906 43.231 1.00 44.41 270 ARG A O 1
ATOM 2113 N N . SER A 1 271 ? -6.509 -2.954 43.735 1.00 39.34 271 SER A N 1
ATOM 2114 C CA . SER A 1 271 ? -5.996 -2.869 45.111 1.00 39.34 271 SER A CA 1
ATOM 2115 C C . SER A 1 271 ? -6.612 -3.883 46.088 1.00 39.34 271 SER A C 1
ATOM 2117 O O . SER A 1 271 ? -6.111 -4.014 47.200 1.00 39.34 271 SER A O 1
ATOM 2119 N N . PHE A 1 272 ? -7.653 -4.627 45.694 1.00 40.28 272 PHE A N 1
ATOM 2120 C CA . PHE A 1 272 ? -8.291 -5.642 46.547 1.00 40.28 272 PHE A CA 1
ATOM 2121 C C . PHE A 1 272 ? -7.759 -7.077 46.371 1.00 40.28 272 PHE A C 1
ATOM 2123 O O . PHE A 1 272 ? -8.030 -7.932 47.214 1.00 40.28 272 PHE A O 1
ATOM 2130 N N . TYR A 1 273 ? -6.962 -7.358 45.333 1.00 42.56 273 TYR A N 1
ATOM 2131 C CA . TYR A 1 273 ? -6.443 -8.713 45.079 1.00 42.56 273 TYR A CA 1
ATOM 2132 C C . TYR A 1 273 ? -5.269 -9.123 45.985 1.00 42.56 273 TYR A C 1
ATOM 2134 O O . TYR A 1 273 ? -4.926 -10.302 46.036 1.00 42.56 273 TYR A O 1
ATOM 2142 N N . SER A 1 274 ? -4.671 -8.200 46.743 1.00 37.16 274 SER A N 1
ATOM 2143 C CA . SER A 1 274 ? -3.535 -8.503 47.625 1.00 37.16 274 SER A CA 1
ATOM 2144 C C . SER A 1 274 ? -3.916 -9.071 49.000 1.00 37.16 274 SER A C 1
ATOM 2146 O O . SER A 1 274 ? -3.033 -9.580 49.680 1.00 37.16 274 SER A O 1
ATOM 2148 N N . ASN A 1 275 ? -5.195 -9.066 49.407 1.00 37.47 275 ASN A N 1
ATOM 2149 C CA . ASN A 1 275 ? -5.585 -9.458 50.775 1.00 37.47 275 ASN A CA 1
ATOM 2150 C C . ASN A 1 275 ? -6.527 -10.671 50.896 1.00 37.47 275 ASN A C 1
ATOM 2152 O O . ASN A 1 275 ? -6.847 -11.066 52.014 1.00 37.47 275 ASN A O 1
ATOM 2156 N N . VAL A 1 276 ? -6.941 -11.316 49.798 1.00 40.09 276 VAL A N 1
ATOM 2157 C CA . VAL A 1 276 ? -7.868 -12.474 49.874 1.00 40.09 276 VAL A CA 1
ATOM 2158 C C . VAL A 1 276 ? -7.156 -13.833 49.758 1.00 40.09 276 VAL A C 1
ATOM 2160 O O . VAL A 1 276 ? -7.698 -14.849 50.184 1.00 40.09 276 VAL A O 1
ATOM 2163 N N . LEU A 1 277 ? -5.894 -13.878 49.316 1.00 35.19 277 LEU A N 1
ATOM 2164 C CA . LEU A 1 277 ? -5.124 -15.133 49.234 1.00 35.19 277 LEU A CA 1
ATOM 2165 C C . LEU A 1 277 ? -4.370 -15.515 50.526 1.00 35.19 277 LEU A C 1
ATOM 2167 O O . LEU A 1 277 ? -3.779 -16.589 50.584 1.00 35.19 277 LEU A O 1
ATOM 2171 N N . ALA A 1 278 ? -4.428 -14.700 51.587 1.00 34.47 278 ALA A N 1
ATOM 2172 C CA . ALA A 1 278 ? -3.735 -14.978 52.854 1.00 34.47 278 ALA A CA 1
ATOM 2173 C C . ALA A 1 278 ? -4.618 -15.609 53.955 1.00 34.47 278 ALA A C 1
ATOM 2175 O O . ALA A 1 278 ? -4.093 -16.036 54.980 1.00 34.47 278 ALA A O 1
ATOM 2176 N N . SER A 1 279 ? -5.944 -15.711 53.776 1.00 36.75 279 SER A N 1
ATOM 2177 C CA . SER A 1 279 ? -6.852 -16.167 54.849 1.00 36.75 279 SER A CA 1
ATOM 2178 C C . SER A 1 279 ? -7.325 -17.628 54.732 1.00 36.75 279 SER A C 1
ATOM 2180 O O . SER A 1 279 ? -7.870 -18.162 55.696 1.00 36.75 279 SER A O 1
ATOM 2182 N N . GLN A 1 280 ? -7.072 -18.330 53.621 1.00 36.75 280 GLN A N 1
ATOM 2183 C CA . GLN A 1 280 ? -7.582 -19.702 53.421 1.00 36.75 280 GLN A CA 1
ATOM 2184 C C . GLN A 1 280 ? -6.609 -20.846 53.778 1.00 36.75 280 GLN A C 1
ATOM 2186 O O . GLN A 1 280 ? -6.942 -22.009 53.566 1.00 36.75 280 GLN A O 1
ATOM 2191 N N . TYR A 1 281 ? -5.455 -20.568 54.402 1.00 33.94 281 TYR A N 1
ATOM 2192 C CA . TYR A 1 281 ? -4.450 -21.596 54.743 1.00 33.94 281 TYR A CA 1
ATOM 2193 C C . TYR A 1 281 ? -4.273 -21.919 56.244 1.00 33.94 281 TYR A C 1
ATOM 2195 O O . TYR A 1 281 ? -3.288 -22.557 56.605 1.00 33.94 281 TYR A O 1
ATOM 2203 N N . VAL A 1 282 ? -5.213 -21.554 57.135 1.00 39.06 282 VAL A N 1
ATOM 2204 C CA . VAL A 1 282 ? -5.065 -21.826 58.593 1.00 39.06 282 VAL A CA 1
ATOM 2205 C C . VAL A 1 282 ? -6.134 -22.753 59.212 1.00 39.06 282 VAL A C 1
ATOM 2207 O O . VAL A 1 282 ? -5.951 -23.222 60.331 1.00 39.06 282 VAL A O 1
ATOM 2210 N N . HIS A 1 283 ? -7.190 -23.169 5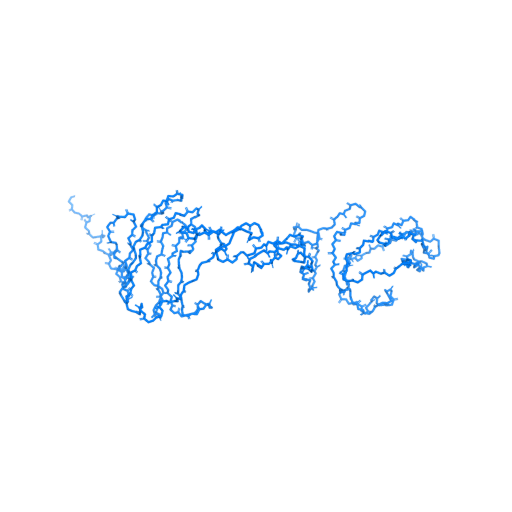8.501 1.00 34.31 283 HIS A N 1
ATOM 2211 C CA . HIS A 1 283 ? -8.250 -24.006 59.108 1.00 34.31 283 HIS A CA 1
ATOM 2212 C C . HIS A 1 283 ? -8.533 -25.356 58.432 1.00 34.31 283 HIS A C 1
ATOM 2214 O O . HIS A 1 283 ? -9.680 -25.743 58.242 1.00 34.31 283 HIS A O 1
ATOM 2220 N N . ARG A 1 284 ? -7.487 -26.147 58.156 1.00 38.50 284 ARG A N 1
ATOM 2221 C CA . ARG A 1 284 ? -7.633 -27.602 57.928 1.00 38.50 284 ARG A CA 1
ATOM 2222 C C . ARG A 1 284 ? -6.493 -28.422 58.539 1.00 38.50 284 ARG A C 1
ATOM 2224 O O . ARG A 1 284 ? -5.770 -29.098 57.824 1.00 38.50 284 ARG A O 1
ATOM 2231 N N . ARG A 1 285 ? -6.351 -28.384 59.869 1.00 40.91 285 ARG A N 1
ATOM 2232 C CA . ARG A 1 285 ? -5.815 -29.491 60.695 1.00 40.91 285 ARG A CA 1
ATOM 2233 C C . ARG A 1 285 ? -6.313 -29.340 62.135 1.00 40.91 285 ARG A C 1
ATOM 2235 O O . ARG A 1 285 ? -5.660 -28.666 62.922 1.00 40.91 285 ARG A O 1
ATOM 2242 N N . ARG A 1 286 ? -7.470 -29.933 62.449 1.00 38.09 286 ARG A N 1
ATOM 2243 C CA . ARG A 1 286 ? -7.878 -30.442 63.779 1.00 38.09 286 ARG A CA 1
ATOM 2244 C C . ARG A 1 286 ? -9.325 -30.948 63.718 1.00 38.09 286 ARG A C 1
ATOM 2246 O O . ARG A 1 286 ? -10.264 -30.170 63.856 1.00 38.09 286 ARG A O 1
ATOM 2253 N N . SER A 1 287 ? -9.483 -32.239 63.460 1.00 35.88 287 SER A N 1
ATOM 2254 C CA . SER A 1 287 ? -10.392 -33.196 64.121 1.00 35.88 287 SER A CA 1
ATOM 2255 C C . SER A 1 287 ? -10.143 -34.565 63.506 1.00 35.88 287 SER A C 1
ATOM 2257 O O . SER A 1 287 ? -9.982 -34.616 62.267 1.00 35.88 287 SER A O 1
#

Secondary structure (DSSP, 8-state):
-BSSS-B-----SS---TTS---EEEEEETTEEEEEETTSPPEEEE-SSS-------SPP-SS--S-GGGTHHHHS-SS---S-----EETTEE---SBTTTSSB---SS-----TTTTTS----TT-EEEEEETTEEEEEPPTTEESTTS-EE---SS----SS--------GGGGSSEEEEEEEE--SSS-EEEEEEES-TTS-S-EEEEEEETTEEEEEEESSS--EEEE-SSPPPTTS-EEEEEEEETTEEEEEETT---EEPPPGGGTTSSTTSSSSSS---

Radius of gyration: 32.74 Å; chains: 1; bounding box: 68×50×101 Å

Organism: Caerostris extrusa (NCBI:txid172846)

Sequence (287 aa):
FDCGMGEGVLISDQPVVLRSWNTLTIYRDRWDAWMQLNSGTQVQGRSKGLFSRITFRLSLYLGGSPNISLIADRTQVQTSFKGCLRHLAINRHVYDFRPQPRGDALEGSDIDECSADVCSKVTCLNGGQCVAASPDYGVCLCPLGFIGDKCESAMELIVPLFNGSSYLQYPGFGNTVLSFIELQIVFKPYRPNGVLFYNGYKMDGTGDFISLNLINGYLEFRFDLGTGAAVIRSEEPLPVGEWHSVFISRTGRDGILEVNDQPRWKALPRSFYSNVLASQYVHRRRS